Protein AF-A0A7W8HG95-F1 (afdb_monomer_lite)

pLDDT: mean 77.26, std 21.87, range [31.78, 98.12]

Structure (mmCIF, N/CA/C/O backbone):
data_AF-A0A7W8HG95-F1
#
_entry.id   AF-A0A7W8HG95-F1
#
loop_
_atom_site.group_PDB
_atom_site.id
_atom_site.type_symbol
_atom_site.label_atom_id
_atom_site.label_alt_id
_atom_site.label_comp_id
_atom_site.label_asym_id
_atom_site.label_entity_id
_atom_site.label_seq_id
_atom_site.pdbx_PDB_ins_code
_atom_site.Cartn_x
_atom_site.Cartn_y
_atom_site.Cartn_z
_atom_site.occupancy
_atom_site.B_iso_or_equiv
_atom_site.auth_seq_id
_atom_site.auth_comp_id
_atom_site.auth_asym_id
_atom_site.auth_atom_id
_atom_site.pdbx_PDB_model_num
ATOM 1 N N . MET A 1 1 ? 0.758 36.185 -44.669 1.00 45.34 1 MET A N 1
ATOM 2 C CA . MET A 1 1 ? 0.414 34.747 -44.670 1.00 45.34 1 MET A CA 1
ATOM 3 C C . MET A 1 1 ? 1.620 33.979 -44.153 1.00 45.34 1 MET A C 1
ATOM 5 O O . MET A 1 1 ? 2.600 33.860 -44.873 1.00 45.34 1 MET A O 1
ATOM 9 N N . GLY A 1 2 ? 1.608 33.575 -42.880 1.00 48.84 2 GLY A N 1
ATOM 10 C CA . GLY A 1 2 ? 2.662 32.729 -42.308 1.00 48.84 2 GLY A CA 1
ATOM 11 C C . GLY A 1 2 ? 2.358 31.249 -42.570 1.00 48.84 2 GLY A C 1
ATOM 12 O O . GLY A 1 2 ? 1.179 30.894 -42.637 1.00 48.84 2 GLY A O 1
ATOM 13 N N . PRO A 1 3 ? 3.369 30.382 -42.755 1.00 54.09 3 PRO A N 1
ATOM 14 C CA . PRO A 1 3 ? 3.135 28.976 -43.044 1.00 54.09 3 PRO A CA 1
ATOM 15 C C . PRO A 1 3 ? 2.497 28.281 -41.839 1.00 54.09 3 PRO A C 1
ATOM 17 O O . PRO A 1 3 ? 3.025 28.285 -40.727 1.00 54.09 3 PRO A O 1
ATOM 20 N N . ASN A 1 4 ? 1.346 27.676 -42.112 1.00 53.38 4 ASN A N 1
ATOM 21 C CA . ASN A 1 4 ? 0.523 26.888 -41.209 1.00 53.38 4 ASN A CA 1
ATOM 22 C C . ASN A 1 4 ? 1.298 25.617 -40.797 1.00 53.38 4 ASN A C 1
ATOM 24 O O . ASN A 1 4 ? 1.232 24.588 -41.471 1.00 53.38 4 ASN A O 1
ATOM 28 N N . ARG A 1 5 ? 2.112 25.691 -39.736 1.00 49.69 5 ARG A N 1
ATOM 29 C CA . ARG A 1 5 ? 2.802 24.513 -39.191 1.00 49.69 5 ARG A CA 1
ATOM 30 C C . ARG A 1 5 ? 1.792 23.695 -38.394 1.00 49.69 5 ARG A C 1
ATOM 32 O O . ARG A 1 5 ? 1.411 24.085 -37.294 1.00 49.69 5 ARG A O 1
ATOM 39 N N . LYS A 1 6 ? 1.362 22.560 -38.954 1.00 48.81 6 LYS A N 1
ATOM 40 C CA . LYS A 1 6 ? 0.646 21.532 -38.188 1.00 48.81 6 LYS A CA 1
ATOM 41 C C . LYS A 1 6 ? 1.491 21.166 -36.956 1.00 48.81 6 LYS A C 1
ATOM 43 O O . LYS A 1 6 ? 2.698 20.963 -37.121 1.00 48.81 6 LYS A O 1
ATOM 48 N N . PRO A 1 7 ? 0.901 21.090 -35.751 1.00 40.06 7 PRO A N 1
ATOM 49 C CA . PRO A 1 7 ? 1.628 20.619 -34.583 1.00 40.06 7 PRO A CA 1
ATOM 50 C C . PRO A 1 7 ? 2.115 19.184 -34.838 1.00 40.06 7 PRO A C 1
ATOM 52 O O . PRO A 1 7 ? 1.419 18.419 -35.516 1.00 40.06 7 PRO A O 1
ATOM 55 N N . PRO A 1 8 ? 3.307 18.810 -34.346 1.00 40.09 8 PRO A N 1
ATOM 56 C CA . PRO A 1 8 ? 3.787 17.447 -34.476 1.00 40.09 8 PRO A CA 1
ATOM 57 C C . PRO A 1 8 ? 2.816 16.514 -33.752 1.00 40.09 8 PRO A C 1
ATOM 59 O O . PRO A 1 8 ? 2.569 16.653 -32.555 1.00 40.09 8 PRO A O 1
ATOM 62 N N . VAL A 1 9 ? 2.249 15.563 -34.493 1.00 45.47 9 VAL A N 1
ATOM 63 C CA . VAL A 1 9 ? 1.566 14.420 -33.894 1.00 45.47 9 VAL A CA 1
ATOM 64 C C . VAL A 1 9 ? 2.666 13.586 -33.251 1.00 45.47 9 VAL A C 1
ATOM 66 O O . VAL A 1 9 ? 3.489 13.000 -33.953 1.00 45.47 9 VAL A O 1
ATOM 69 N N . LEU A 1 10 ? 2.725 13.585 -31.921 1.00 34.81 10 LEU A N 1
ATOM 70 C CA . LEU A 1 10 ? 3.599 12.694 -31.165 1.00 34.81 10 LEU A CA 1
ATOM 71 C C . LEU A 1 10 ? 3.102 11.259 -31.368 1.00 34.81 10 LEU A C 1
ATOM 73 O O . LEU A 1 10 ? 2.341 10.732 -30.563 1.00 34.81 10 LEU A O 1
ATOM 77 N N . SER A 1 11 ? 3.522 10.609 -32.453 1.00 45.44 11 SER A N 1
ATOM 78 C CA . SER A 1 11 ? 3.409 9.159 -32.586 1.00 45.44 11 SER A CA 1
ATOM 79 C C . SER A 1 11 ? 4.508 8.514 -31.742 1.00 45.44 11 SER A C 1
ATOM 81 O O . SER A 1 11 ? 5.471 7.949 -32.264 1.00 45.44 11 SER A O 1
ATOM 83 N N . HIS A 1 12 ? 4.392 8.622 -30.419 1.00 42.84 12 HIS A N 1
ATOM 84 C CA . HIS A 1 12 ? 5.164 7.793 -29.506 1.00 42.84 12 HIS A CA 1
ATOM 85 C C . HIS A 1 12 ? 4.570 6.386 -29.516 1.00 42.84 12 HIS A C 1
ATOM 87 O O . HIS A 1 12 ? 3.945 5.939 -28.560 1.00 42.84 12 HIS A O 1
ATOM 93 N N . HIS A 1 13 ? 4.829 5.644 -30.590 1.00 40.12 13 HIS A N 1
ATOM 94 C CA . HIS A 1 13 ? 5.064 4.223 -30.407 1.00 40.12 13 HIS A CA 1
ATOM 95 C C . HIS A 1 13 ? 6.406 4.109 -29.684 1.00 40.12 13 HIS A C 1
ATOM 97 O O . HIS A 1 13 ? 7.449 3.904 -30.301 1.00 40.12 13 HIS A O 1
ATOM 103 N N . LEU A 1 14 ? 6.376 4.283 -28.360 1.00 39.69 14 LEU A N 1
ATOM 104 C CA . LEU A 1 14 ? 7.316 3.604 -27.484 1.00 39.69 14 LEU A CA 1
ATOM 105 C C . LEU A 1 14 ? 7.103 2.118 -27.768 1.00 39.69 14 LEU A C 1
ATOM 107 O O . LEU A 1 14 ? 6.262 1.461 -27.159 1.00 39.69 14 LEU A O 1
ATOM 111 N N . LYS A 1 15 ? 7.821 1.602 -28.768 1.00 40.41 15 LYS A N 1
ATOM 112 C CA . LYS A 1 15 ? 8.131 0.185 -28.827 1.00 40.41 15 LYS A CA 1
ATOM 113 C C . LYS A 1 15 ? 9.008 -0.047 -27.608 1.00 40.41 15 LYS A C 1
ATOM 115 O O . LYS A 1 15 ? 10.223 0.088 -27.671 1.00 40.41 15 LYS A O 1
ATOM 120 N N . LEU A 1 16 ? 8.359 -0.306 -26.475 1.00 47.06 16 LEU A N 1
ATOM 121 C CA . LEU A 1 16 ? 8.928 -1.189 -25.479 1.00 47.06 16 LEU A CA 1
ATOM 122 C C . LEU A 1 16 ? 9.464 -2.366 -26.301 1.00 47.06 16 LEU A C 1
ATOM 124 O O . LEU A 1 16 ? 8.685 -3.014 -27.002 1.00 47.06 16 LEU A O 1
ATOM 128 N N . GLU A 1 17 ? 10.776 -2.579 -26.317 1.00 50.28 17 GLU A N 1
ATOM 129 C CA . GLU A 1 17 ? 11.320 -3.891 -26.658 1.00 50.28 17 GLU A CA 1
ATOM 130 C C . GLU A 1 17 ? 10.727 -4.822 -25.589 1.00 50.28 17 GLU A C 1
ATOM 132 O O . GLU A 1 17 ? 11.218 -4.921 -24.467 1.00 50.28 17 GLU A O 1
ATOM 137 N N . GLN A 1 18 ? 9.520 -5.317 -25.882 1.00 50.41 18 GLN A N 1
ATOM 138 C CA . GLN A 1 18 ? 8.601 -5.960 -24.956 1.00 50.41 18 GLN A CA 1
ATOM 139 C C . GLN A 1 18 ? 9.184 -7.317 -24.596 1.00 50.41 18 GLN A C 1
ATOM 141 O O . GLN A 1 18 ? 8.904 -8.322 -25.245 1.00 50.41 18 GLN A O 1
ATOM 146 N N . GLY A 1 19 ? 9.962 -7.364 -23.516 1.00 60.53 19 GLY A N 1
ATOM 147 C CA . GLY A 1 19 ? 9.961 -8.563 -22.696 1.00 60.53 19 GLY A CA 1
ATOM 148 C C . GLY A 1 19 ? 8.506 -8.846 -22.324 1.00 60.53 19 GLY A C 1
ATOM 149 O O . GLY A 1 19 ? 7.827 -7.968 -21.788 1.00 60.53 19 GLY A O 1
ATOM 150 N N . ALA A 1 20 ? 7.994 -10.023 -22.687 1.00 83.25 20 ALA A N 1
ATOM 151 C CA . ALA A 1 20 ? 6.640 -10.418 -22.322 1.00 83.25 20 ALA A CA 1
ATOM 152 C C . ALA A 1 20 ? 6.476 -10.290 -20.802 1.00 83.25 20 ALA A C 1
ATOM 154 O O . ALA A 1 20 ? 7.350 -10.724 -20.049 1.00 83.25 20 ALA A O 1
ATOM 155 N N . VAL A 1 21 ? 5.378 -9.676 -20.352 1.00 92.19 21 VAL A N 1
ATOM 156 C CA . VAL A 1 21 ? 5.049 -9.628 -18.924 1.00 92.19 21 VAL A CA 1
ATOM 157 C C . VAL A 1 21 ? 4.859 -11.070 -18.444 1.00 92.19 21 VAL A C 1
ATOM 159 O O . VAL A 1 21 ? 3.968 -11.740 -18.973 1.00 92.19 21 VAL A O 1
ATOM 162 N N . PRO A 1 22 ? 5.661 -11.563 -17.479 1.00 93.88 22 PRO A N 1
ATOM 163 C CA . PRO A 1 22 ? 5.488 -12.899 -16.924 1.00 93.88 22 PRO A CA 1
ATOM 164 C C . PRO A 1 22 ? 4.081 -13.103 -16.359 1.00 93.88 22 PRO A C 1
ATOM 166 O O . PRO A 1 22 ? 3.436 -12.163 -15.889 1.00 93.88 22 PRO A O 1
ATOM 169 N N . ASP A 1 23 ? 3.604 -14.347 -16.361 1.00 94.69 23 ASP A N 1
ATOM 170 C CA . ASP A 1 23 ? 2.318 -14.662 -15.736 1.00 94.69 23 ASP A CA 1
ATOM 171 C C . ASP A 1 23 ? 2.370 -14.610 -14.207 1.00 94.69 23 ASP A C 1
ATOM 173 O O . ASP A 1 23 ? 1.357 -14.307 -13.576 1.00 94.69 23 ASP A O 1
ATOM 177 N N . THR A 1 24 ? 3.545 -14.860 -13.621 1.00 96.69 24 THR A N 1
ATOM 178 C CA . THR A 1 24 ? 3.796 -14.782 -12.179 1.00 96.69 24 THR A CA 1
ATOM 179 C C . THR A 1 24 ? 5.287 -14.599 -11.880 1.00 96.69 24 THR A C 1
ATOM 181 O O . THR A 1 24 ? 6.135 -14.774 -12.758 1.00 96.69 24 THR A O 1
ATOM 184 N N . TRP A 1 25 ? 5.596 -14.317 -10.616 1.00 96.00 25 TRP A N 1
ATOM 185 C CA . TRP A 1 25 ? 6.941 -14.304 -10.041 1.00 96.00 25 TRP A CA 1
ATOM 186 C C . TRP A 1 25 ? 6.983 -15.230 -8.817 1.00 96.00 25 TRP A C 1
ATOM 188 O O . TRP A 1 25 ? 5.931 -15.510 -8.239 1.00 96.00 25 TRP A O 1
ATOM 198 N N . PRO A 1 26 ? 8.164 -15.743 -8.428 1.00 94.19 26 PRO A N 1
ATOM 199 C CA . PRO A 1 26 ? 8.287 -16.594 -7.245 1.00 94.19 26 PRO A CA 1
ATOM 200 C C . PRO A 1 26 ? 8.052 -15.834 -5.931 1.00 94.19 26 PRO A C 1
ATOM 202 O O . PRO A 1 26 ? 7.537 -16.417 -4.982 1.00 94.19 26 PRO A O 1
ATOM 205 N N . ASP A 1 27 ? 8.409 -14.547 -5.873 1.00 89.56 27 ASP A N 1
ATOM 206 C CA . ASP A 1 27 ? 8.233 -13.685 -4.703 1.00 89.56 27 ASP A CA 1
ATOM 207 C C . ASP A 1 27 ? 8.249 -12.189 -5.080 1.00 89.56 27 ASP A C 1
ATOM 209 O O . ASP A 1 27 ? 8.441 -11.811 -6.243 1.00 89.56 27 ASP A O 1
ATOM 213 N N . VAL A 1 28 ? 8.023 -11.320 -4.084 1.00 90.38 28 VAL A N 1
ATOM 214 C CA . VAL A 1 28 ? 7.991 -9.858 -4.263 1.00 90.38 28 VAL A CA 1
ATOM 215 C C . VAL A 1 28 ? 9.341 -9.268 -4.696 1.00 90.38 28 VAL A C 1
ATOM 217 O O . VAL A 1 28 ? 9.360 -8.235 -5.364 1.00 90.38 28 VAL A O 1
ATOM 220 N N . THR A 1 29 ? 10.463 -9.915 -4.364 1.00 85.56 29 THR A N 1
ATOM 221 C CA . THR A 1 29 ? 11.806 -9.456 -4.748 1.00 85.56 29 THR A CA 1
ATOM 222 C C . THR A 1 29 ? 12.022 -9.666 -6.240 1.00 85.56 29 THR A C 1
ATOM 224 O O . THR A 1 29 ? 12.328 -8.707 -6.946 1.00 85.56 29 THR A O 1
ATOM 227 N N . ALA A 1 30 ? 11.768 -10.879 -6.738 1.00 84.88 30 ALA A N 1
ATOM 228 C CA . ALA A 1 30 ? 11.860 -11.197 -8.161 1.00 84.88 30 ALA A CA 1
ATOM 229 C C . ALA A 1 30 ? 10.896 -10.339 -9.000 1.00 84.88 30 ALA A C 1
ATOM 231 O O . ALA A 1 30 ? 11.236 -9.907 -10.104 1.00 84.88 30 ALA A O 1
ATOM 232 N N . PHE A 1 31 ? 9.706 -10.046 -8.465 1.00 93.75 31 PHE A N 1
ATOM 233 C CA . PHE A 1 31 ? 8.770 -9.106 -9.079 1.00 93.75 31 PHE A CA 1
ATOM 234 C C . PHE A 1 31 ? 9.324 -7.674 -9.142 1.00 93.75 31 PHE A C 1
ATOM 236 O O . PHE A 1 31 ? 9.267 -7.048 -10.202 1.00 93.75 31 PHE A O 1
ATOM 243 N N . ALA A 1 32 ? 9.882 -7.153 -8.046 1.00 86.69 32 ALA A N 1
ATOM 244 C CA . ALA A 1 32 ? 10.455 -5.807 -8.007 1.00 86.69 32 ALA A CA 1
ATOM 245 C C . ALA A 1 32 ? 11.663 -5.664 -8.951 1.00 86.69 32 ALA A C 1
ATOM 247 O O . ALA A 1 32 ? 11.752 -4.686 -9.696 1.00 86.69 32 ALA A O 1
ATOM 248 N N . GLU A 1 33 ? 12.560 -6.654 -8.972 1.00 83.75 33 GLU A N 1
ATOM 249 C CA . GLU A 1 33 ? 13.709 -6.705 -9.885 1.00 83.75 33 GLU A CA 1
ATOM 250 C C . GLU A 1 33 ? 13.268 -6.725 -11.353 1.00 83.75 33 GLU A C 1
ATOM 252 O O . GLU A 1 33 ? 13.784 -5.959 -12.176 1.00 83.75 33 GLU A O 1
ATOM 257 N N . TRP A 1 34 ? 12.268 -7.548 -11.684 1.00 90.56 34 TRP A N 1
ATOM 258 C CA . TRP A 1 34 ? 11.673 -7.559 -13.016 1.00 90.56 34 TRP A CA 1
ATOM 259 C C . TRP A 1 34 ? 11.055 -6.201 -13.370 1.00 90.56 34 TRP A C 1
ATOM 261 O O . TRP A 1 34 ? 11.364 -5.656 -14.424 1.00 90.56 34 TRP A O 1
ATOM 271 N N . TYR A 1 35 ? 10.228 -5.617 -12.500 1.00 88.75 35 TYR A N 1
ATOM 272 C CA . TYR A 1 35 ? 9.538 -4.357 -12.793 1.00 88.75 35 TYR A CA 1
ATOM 273 C C . TYR A 1 35 ? 10.526 -3.216 -13.061 1.00 88.75 35 TYR A C 1
ATOM 275 O O . TYR A 1 35 ? 10.349 -2.445 -14.006 1.00 88.75 35 TYR A O 1
ATOM 283 N N . LEU A 1 36 ? 11.591 -3.124 -12.256 1.00 84.94 36 LEU A N 1
ATOM 284 C CA . LEU A 1 36 ? 12.645 -2.124 -12.426 1.00 84.94 36 LEU A CA 1
ATOM 285 C C . LEU A 1 36 ? 13.452 -2.362 -13.713 1.00 84.94 36 LEU A C 1
ATOM 287 O O . LEU A 1 36 ? 13.672 -1.419 -14.474 1.00 84.94 36 LEU A O 1
ATOM 291 N N . SER A 1 37 ? 13.859 -3.605 -13.992 1.00 81.75 37 SER A N 1
ATOM 292 C CA . SER A 1 37 ? 14.628 -3.941 -15.203 1.00 81.75 37 SER A CA 1
ATOM 293 C C . SER A 1 37 ? 13.816 -3.825 -16.498 1.00 81.75 37 SER A C 1
ATOM 295 O O . SER A 1 37 ? 14.373 -3.472 -17.535 1.00 81.75 37 SER A O 1
ATOM 297 N N . ALA A 1 38 ? 12.499 -4.032 -16.433 1.00 85.50 38 ALA A N 1
ATOM 298 C CA . ALA A 1 38 ? 11.563 -3.850 -17.541 1.00 85.50 38 ALA A CA 1
ATOM 299 C C . ALA A 1 38 ? 11.226 -2.372 -17.827 1.00 85.50 38 ALA A C 1
ATOM 301 O O . ALA A 1 38 ? 10.371 -2.087 -18.666 1.00 85.50 38 ALA A O 1
ATOM 302 N N . GLY A 1 39 ? 11.868 -1.422 -17.137 1.00 84.88 39 GLY A N 1
ATOM 303 C CA . GLY A 1 39 ? 11.647 0.009 -17.345 1.00 84.88 39 GLY A CA 1
ATOM 304 C C . GLY A 1 39 ? 10.365 0.540 -16.699 1.00 84.88 39 GLY A C 1
ATOM 305 O O . GLY A 1 39 ? 9.806 1.517 -17.189 1.00 84.88 39 GLY A O 1
ATOM 306 N N . MET A 1 40 ? 9.910 -0.085 -15.606 1.00 90.69 40 MET A N 1
ATOM 307 C CA . MET A 1 40 ? 8.765 0.346 -14.793 1.00 90.69 40 MET A CA 1
ATOM 308 C C . MET A 1 40 ? 7.464 0.508 -15.603 1.00 90.69 40 MET A C 1
ATOM 310 O O . MET A 1 40 ? 6.896 1.604 -15.652 1.00 90.69 40 MET A O 1
ATOM 314 N N . PRO A 1 41 ? 6.981 -0.561 -16.264 1.00 92.25 41 PRO A N 1
ATOM 315 C CA . PRO A 1 41 ? 5.808 -0.479 -17.126 1.00 92.25 41 PRO A CA 1
ATOM 316 C C . PRO A 1 41 ? 4.562 -0.037 -16.348 1.00 92.25 41 PRO A C 1
ATOM 318 O O . PRO A 1 41 ? 4.214 -0.614 -15.321 1.00 92.25 41 PRO A O 1
ATOM 321 N N . MET A 1 42 ? 3.833 0.945 -16.879 1.00 94.12 42 MET A N 1
ATOM 322 C CA . MET A 1 42 ? 2.540 1.363 -16.334 1.00 94.12 42 MET A CA 1
ATOM 323 C C . MET A 1 42 ? 1.418 0.563 -17.002 1.00 94.12 42 MET A C 1
ATOM 325 O O . MET A 1 42 ? 1.053 0.823 -18.147 1.00 94.12 42 MET A O 1
ATOM 329 N N . MET A 1 43 ? 0.869 -0.410 -16.277 1.00 93.75 43 MET A N 1
ATOM 330 C CA . MET A 1 43 ? -0.310 -1.189 -16.671 1.00 93.75 43 MET A CA 1
ATOM 331 C C . MET A 1 43 ? -1.403 -0.986 -15.625 1.00 93.75 43 MET A C 1
ATOM 333 O O . MET A 1 43 ? -1.707 -1.875 -14.824 1.00 93.75 43 MET A O 1
ATOM 337 N N . ILE A 1 44 ? -1.941 0.232 -15.600 1.00 94.62 44 ILE A N 1
ATOM 338 C CA . ILE A 1 44 ? -2.964 0.643 -14.641 1.00 94.62 44 ILE A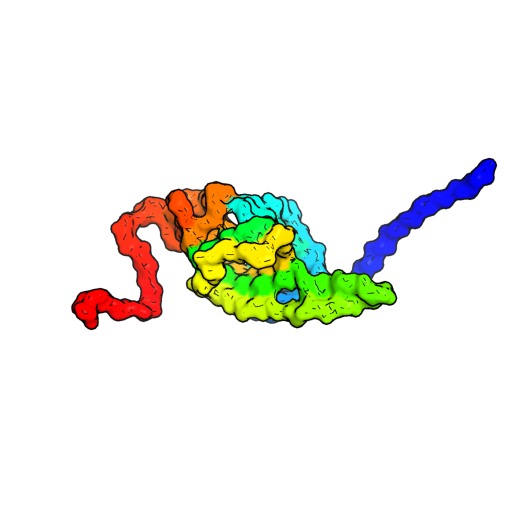 CA 1
ATOM 339 C C . ILE A 1 44 ? -4.217 -0.215 -14.882 1.00 94.62 44 ILE A C 1
ATOM 341 O O . ILE A 1 44 ? -4.701 -0.269 -16.017 1.00 94.62 44 ILE A O 1
ATOM 345 N N . PRO A 1 45 ? -4.741 -0.909 -13.856 1.00 93.81 45 PRO A N 1
ATOM 346 C CA . PRO A 1 45 ? -5.919 -1.746 -14.020 1.00 93.81 45 PRO A CA 1
ATOM 347 C C . PRO A 1 45 ? -7.148 -0.883 -14.329 1.00 93.81 45 PRO A C 1
ATOM 349 O O . PRO A 1 45 ? -7.240 0.263 -13.902 1.00 93.81 45 PRO A O 1
ATOM 352 N N . SER A 1 46 ? -8.126 -1.428 -15.051 1.00 94.00 46 SER A N 1
ATOM 353 C CA . SER A 1 46 ? -9.344 -0.684 -15.406 1.00 94.00 46 SER A CA 1
ATOM 354 C C . SER A 1 46 ? -10.224 -0.336 -14.200 1.00 94.00 46 SER A C 1
ATOM 356 O O . SER A 1 46 ? -11.037 0.576 -14.292 1.00 94.00 46 SER A O 1
ATOM 358 N N . ASP A 1 47 ? -10.069 -1.054 -13.084 1.00 93.31 47 ASP A N 1
ATOM 359 C CA . ASP A 1 47 ? -10.729 -0.784 -11.801 1.00 93.31 47 ASP A CA 1
ATOM 360 C C . ASP A 1 47 ? -9.887 0.124 -10.887 1.00 93.31 47 ASP A C 1
ATOM 362 O O . ASP A 1 47 ? -9.928 -0.007 -9.664 1.00 93.31 47 ASP A O 1
ATOM 366 N N . TYR A 1 48 ? -9.085 1.019 -11.477 1.00 91.44 48 TYR A N 1
ATOM 367 C CA . TYR A 1 48 ? -8.235 1.924 -10.714 1.00 91.44 48 TYR A CA 1
ATOM 368 C C . TYR A 1 48 ? -9.054 2.860 -9.824 1.00 91.44 48 TYR A C 1
ATOM 370 O O . TYR A 1 48 ? -10.105 3.381 -10.196 1.00 91.44 48 TYR A O 1
ATOM 378 N N . GLU A 1 49 ? -8.502 3.124 -8.649 1.00 95.44 49 GLU A N 1
ATOM 379 C CA . GLU A 1 49 ? -8.990 4.115 -7.707 1.00 95.44 49 GLU A CA 1
ATOM 380 C C . GLU A 1 49 ? -7.776 4.852 -7.132 1.00 95.44 49 GLU A C 1
ATOM 382 O O . GLU A 1 49 ? -6.693 4.273 -7.000 1.00 95.44 49 GLU A O 1
ATOM 387 N N . ILE A 1 50 ? -7.953 6.134 -6.813 1.00 97.56 50 ILE A N 1
ATOM 388 C CA . ILE A 1 50 ? -6.992 6.889 -6.011 1.00 97.56 50 ILE A CA 1
ATOM 389 C C . ILE A 1 50 ? -7.468 6.820 -4.565 1.00 97.56 50 ILE A C 1
ATOM 391 O O . ILE A 1 50 ? -8.529 7.343 -4.224 1.00 97.56 50 ILE A O 1
ATOM 395 N N . PHE A 1 51 ? -6.674 6.183 -3.718 1.00 97.50 51 PHE A N 1
ATOM 396 C CA . PHE A 1 51 ? -6.940 6.061 -2.296 1.00 97.50 51 PHE A CA 1
ATOM 397 C C . PHE A 1 51 ? -6.406 7.274 -1.548 1.00 97.50 51 PHE A C 1
ATOM 399 O O . PHE A 1 51 ? -5.359 7.827 -1.889 1.00 97.50 51 PHE A O 1
ATOM 406 N N . LEU A 1 52 ? -7.129 7.671 -0.506 1.00 96.44 52 LEU A N 1
ATOM 407 C CA . LEU A 1 52 ? -6.789 8.802 0.342 1.00 96.44 52 LEU A CA 1
ATOM 408 C C . LEU A 1 52 ? -6.728 8.341 1.800 1.00 96.44 52 LEU A C 1
ATOM 410 O O . LEU A 1 52 ? -7.736 7.890 2.343 1.00 96.44 52 LEU A O 1
ATOM 414 N N . SER A 1 53 ? -5.564 8.486 2.427 1.00 95.50 53 SER A N 1
ATOM 415 C CA . SER A 1 53 ? -5.383 8.417 3.878 1.00 95.50 53 SER A CA 1
ATOM 416 C C . SER A 1 53 ? -5.100 9.816 4.432 1.00 95.50 53 SER A C 1
ATOM 418 O O . SER A 1 53 ? -5.111 10.821 3.715 1.00 95.50 53 SER A O 1
ATOM 420 N N . ASP A 1 54 ? -4.899 9.904 5.741 1.00 95.12 54 ASP A N 1
ATOM 421 C CA . ASP A 1 54 ? -4.570 11.161 6.412 1.00 95.12 54 ASP A CA 1
ATOM 422 C C . ASP A 1 54 ? -3.152 11.651 6.080 1.00 95.12 54 ASP A C 1
ATOM 424 O O . ASP A 1 54 ? -2.894 12.852 6.125 1.00 95.12 54 ASP A O 1
ATOM 428 N N . ASP A 1 55 ? -2.255 10.741 5.696 1.00 92.50 55 ASP A N 1
ATOM 429 C CA . ASP A 1 55 ? -0.834 11.000 5.465 1.00 92.50 55 ASP A CA 1
ATOM 430 C C . ASP A 1 55 ? -0.373 10.772 4.017 1.00 92.50 55 ASP A C 1
ATOM 432 O O . ASP A 1 55 ? 0.776 11.082 3.700 1.00 92.50 55 ASP A O 1
ATOM 436 N N . ALA A 1 56 ? -1.223 10.238 3.134 1.00 94.75 56 ALA A N 1
ATOM 437 C CA . ALA A 1 56 ? -0.854 9.958 1.754 1.00 94.75 56 ALA A CA 1
ATOM 438 C C . ALA A 1 56 ? -2.051 9.864 0.797 1.00 94.75 56 ALA A C 1
ATOM 440 O O . ALA A 1 56 ? -3.195 9.593 1.170 1.00 94.75 56 ALA A O 1
ATOM 441 N N . SER A 1 57 ? -1.748 10.005 -0.491 1.00 96.88 57 SER A N 1
ATOM 442 C CA . SER A 1 57 ? -2.574 9.463 -1.572 1.00 96.88 57 SER A CA 1
ATOM 443 C C . SER A 1 57 ? -1.874 8.278 -2.222 1.00 96.88 57 SER A C 1
ATOM 445 O O . SER A 1 57 ? -0.652 8.296 -2.354 1.00 96.88 57 SER A O 1
ATOM 447 N N . ALA A 1 58 ? -2.629 7.274 -2.662 1.00 97.31 58 ALA A N 1
ATOM 448 C CA . ALA A 1 58 ? -2.067 6.087 -3.294 1.00 97.31 58 ALA A CA 1
ATOM 449 C C . ALA A 1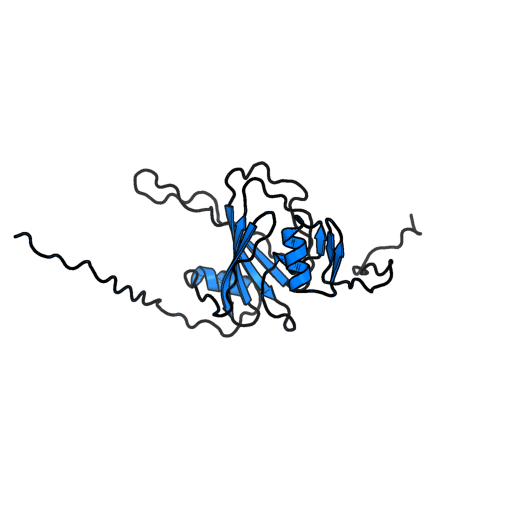 58 ? -2.847 5.660 -4.541 1.00 97.31 58 ALA A C 1
ATOM 451 O O . ALA A 1 58 ? -4.062 5.829 -4.601 1.00 97.31 58 ALA A O 1
ATOM 452 N N . MET A 1 59 ? -2.162 5.108 -5.544 1.00 97.50 59 MET A N 1
ATOM 453 C CA . MET A 1 59 ? -2.812 4.517 -6.719 1.00 97.50 59 MET A CA 1
ATOM 454 C C . MET A 1 59 ? -2.007 3.351 -7.296 1.00 97.50 59 MET A C 1
ATOM 456 O O . MET A 1 59 ? -0.776 3.349 -7.272 1.00 97.50 59 MET A O 1
ATOM 460 N N . CYS A 1 60 ? -2.698 2.371 -7.875 1.00 98.00 60 CYS A N 1
ATOM 461 C CA . CYS A 1 60 ? -2.059 1.248 -8.557 1.00 98.00 60 CYS A CA 1
ATOM 462 C C . CYS A 1 60 ? -1.459 1.687 -9.906 1.00 98.00 60 CYS A C 1
ATOM 464 O O . CYS A 1 60 ? -2.165 2.233 -10.752 1.00 98.00 60 CYS A O 1
ATOM 466 N N . LEU A 1 61 ? -0.177 1.390 -10.136 1.00 97.50 61 LEU A N 1
ATOM 467 C CA . LEU A 1 61 ? 0.506 1.609 -11.419 1.00 97.50 61 LEU A CA 1
ATOM 468 C C . LEU A 1 61 ? 0.543 0.359 -12.296 1.00 97.50 61 LEU A C 1
ATOM 470 O O . LEU A 1 61 ? 0.552 0.456 -13.522 1.00 97.50 61 LEU A O 1
ATOM 474 N N . PHE A 1 62 ? 0.595 -0.809 -11.662 1.00 97.56 62 PHE A N 1
ATOM 475 C CA . PHE A 1 62 ? 0.734 -2.097 -12.324 1.00 97.56 62 PHE A CA 1
ATOM 476 C C . PHE A 1 62 ? 0.117 -3.182 -11.453 1.00 97.56 62 PHE A C 1
ATOM 478 O O . PHE A 1 62 ? 0.409 -3.240 -10.258 1.00 97.56 62 PHE A O 1
ATOM 485 N N . ARG A 1 63 ? -0.684 -4.069 -12.049 1.00 97.50 63 ARG A N 1
ATOM 486 C CA . ARG A 1 63 ? -1.208 -5.263 -11.375 1.00 97.50 63 ARG A CA 1
ATOM 487 C C . ARG A 1 63 ? -1.213 -6.460 -12.321 1.00 97.50 63 ARG A C 1
ATOM 489 O O . ARG A 1 63 ? -1.708 -6.361 -13.442 1.00 97.50 63 ARG A O 1
ATOM 496 N N . LYS A 1 64 ? -0.712 -7.603 -11.849 1.00 96.56 64 LYS A N 1
ATOM 497 C CA . LYS A 1 64 ? -0.796 -8.903 -12.535 1.00 96.56 64 LYS A CA 1
ATOM 498 C C . LYS A 1 64 ? -0.922 -10.006 -11.482 1.00 96.56 64 LYS A C 1
ATOM 500 O O . LYS A 1 64 ? -0.002 -10.229 -10.700 1.00 96.56 64 LYS A O 1
ATOM 505 N N . GLY A 1 65 ? -2.074 -10.680 -11.454 1.00 95.88 65 GLY A N 1
ATOM 506 C CA . GLY A 1 65 ? -2.384 -11.664 -10.414 1.00 95.88 65 GLY A CA 1
ATOM 507 C C . GLY A 1 65 ? -2.278 -11.044 -9.017 1.00 95.88 65 GLY A C 1
ATOM 508 O O . GLY A 1 65 ? -2.852 -9.985 -8.772 1.00 95.88 65 GLY A O 1
ATOM 509 N N . GLN A 1 66 ? -1.491 -11.677 -8.147 1.00 97.81 66 GLN A N 1
ATOM 510 C CA . GLN A 1 66 ? -1.251 -11.246 -6.766 1.00 97.81 66 GLN A CA 1
ATOM 511 C C . GLN A 1 66 ? -0.134 -10.208 -6.600 1.00 97.81 66 GLN A C 1
ATOM 513 O O . GLN A 1 66 ? 0.179 -9.814 -5.476 1.00 97.81 66 GLN A O 1
ATOM 518 N N . PHE A 1 67 ? 0.468 -9.758 -7.700 1.00 98.00 67 PHE A N 1
ATOM 519 C CA . PHE A 1 67 ? 1.555 -8.789 -7.684 1.00 98.00 67 PHE A CA 1
ATOM 520 C C . PHE A 1 67 ? 1.060 -7.409 -8.096 1.00 98.00 67 PHE A C 1
ATOM 522 O O . PHE A 1 67 ? 0.341 -7.258 -9.092 1.00 98.00 67 PHE A O 1
ATOM 529 N N . GLN A 1 68 ? 1.452 -6.394 -7.328 1.00 97.88 68 GLN A N 1
ATOM 530 C CA . GLN A 1 68 ? 1.039 -5.012 -7.550 1.00 97.88 68 GLN A CA 1
ATOM 531 C C . GLN A 1 68 ? 2.179 -4.027 -7.276 1.00 97.88 68 GLN A C 1
ATOM 533 O O . GLN A 1 68 ? 2.918 -4.179 -6.305 1.00 97.88 68 GLN A O 1
ATOM 538 N N . VAL A 1 69 ? 2.273 -2.980 -8.099 1.00 97.50 69 VAL A N 1
ATOM 539 C CA . VAL A 1 69 ? 3.007 -1.752 -7.767 1.00 97.50 69 VAL A CA 1
ATOM 540 C C . VAL A 1 69 ? 2.006 -0.653 -7.452 1.00 97.50 69 VAL A C 1
ATOM 542 O O . VAL A 1 69 ? 1.193 -0.280 -8.300 1.00 97.50 69 VAL A O 1
ATOM 545 N N . GLU A 1 70 ? 2.086 -0.115 -6.243 1.00 97.44 70 GLU A N 1
ATOM 546 C CA . GLU A 1 70 ? 1.309 1.043 -5.809 1.00 97.44 70 GLU A CA 1
ATOM 547 C C . GLU A 1 70 ? 2.233 2.253 -5.650 1.00 97.44 70 GLU A C 1
ATOM 549 O O . GLU A 1 70 ? 3.278 2.170 -5.003 1.00 97.44 70 GLU A O 1
ATOM 554 N N . LEU A 1 71 ? 1.860 3.377 -6.257 1.00 95.81 71 LEU A N 1
ATOM 555 C CA . LEU A 1 71 ? 2.507 4.662 -6.036 1.00 95.81 71 LEU A CA 1
ATOM 556 C C . LEU A 1 71 ? 1.858 5.334 -4.839 1.00 95.81 71 LEU A C 1
ATOM 558 O O . LEU A 1 71 ? 0.665 5.620 -4.878 1.00 95.81 71 LEU A O 1
ATOM 562 N N . TYR A 1 72 ? 2.661 5.645 -3.835 1.00 94.75 72 TYR A N 1
ATOM 563 C CA . TYR A 1 72 ? 2.290 6.499 -2.719 1.00 94.75 72 TYR A CA 1
ATOM 564 C C . TYR A 1 72 ? 2.863 7.895 -2.933 1.00 94.75 72 TYR A C 1
ATOM 566 O O . TYR A 1 72 ? 4.044 8.045 -3.235 1.00 94.75 72 TYR A O 1
ATOM 574 N N . MET A 1 73 ? 2.031 8.907 -2.725 1.00 94.12 73 MET A N 1
ATOM 575 C CA . MET A 1 73 ? 2.400 10.311 -2.589 1.00 94.12 73 MET A CA 1
ATOM 576 C C . MET A 1 73 ? 2.161 10.691 -1.133 1.00 94.12 73 MET A C 1
ATOM 578 O O . MET A 1 73 ? 1.036 10.998 -0.735 1.00 94.12 73 MET A O 1
ATOM 582 N N . VAL A 1 74 ? 3.218 10.590 -0.335 1.00 91.06 74 VAL A N 1
ATOM 583 C CA . VAL A 1 74 ? 3.196 10.831 1.105 1.00 91.06 74 VAL A CA 1
ATOM 584 C C . VAL A 1 74 ? 3.257 12.333 1.360 1.00 91.06 74 VAL A C 1
ATOM 586 O O . VAL A 1 74 ? 4.102 13.039 0.803 1.00 91.06 74 VAL A O 1
ATOM 589 N N . TYR A 1 75 ? 2.349 12.825 2.194 1.00 91.62 75 TYR A N 1
ATOM 590 C CA . TYR A 1 75 ? 2.209 14.237 2.525 1.00 91.62 75 TYR A CA 1
ATOM 591 C C . TYR A 1 75 ? 3.347 14.733 3.429 1.00 91.62 75 TYR A C 1
ATOM 593 O O . TYR A 1 75 ? 4.006 13.934 4.097 1.00 91.62 75 TYR A O 1
ATOM 601 N N . PRO A 1 76 ? 3.600 16.054 3.467 1.00 88.56 76 PRO A N 1
ATOM 602 C CA . PRO A 1 76 ? 4.564 16.660 4.379 1.00 88.56 76 PRO A CA 1
ATOM 603 C C . PRO A 1 76 ? 4.396 16.256 5.847 1.00 88.56 76 PRO A C 1
ATOM 605 O O . PRO A 1 76 ? 3.291 16.281 6.385 1.00 88.56 76 PRO A O 1
ATOM 608 N N . GLY A 1 77 ? 5.517 15.962 6.512 1.00 81.06 77 GLY A N 1
ATOM 609 C CA . GLY A 1 77 ? 5.559 15.614 7.934 1.00 81.06 77 GLY A CA 1
ATOM 610 C C . GLY A 1 77 ? 4.706 14.394 8.300 1.00 81.06 77 GLY A C 1
ATOM 611 O O . GLY A 1 77 ? 3.936 14.486 9.262 1.00 81.06 77 GLY A O 1
ATOM 612 N N . PRO A 1 78 ? 4.822 13.265 7.573 1.00 79.94 78 PRO A N 1
ATOM 613 C CA . PRO A 1 78 ? 3.926 12.138 7.765 1.00 79.94 78 PRO A CA 1
ATOM 614 C C . PRO A 1 78 ? 4.133 11.504 9.141 1.00 79.94 78 PRO A C 1
ATOM 616 O O . PRO A 1 78 ? 5.263 11.357 9.630 1.00 79.94 78 PRO A O 1
ATOM 619 N N . LEU A 1 79 ? 3.026 11.101 9.760 1.00 77.31 79 LEU A N 1
ATOM 620 C CA . LEU A 1 79 ? 3.038 10.232 10.926 1.00 77.31 79 LEU A CA 1
ATOM 621 C C . LEU A 1 79 ? 2.945 8.791 10.437 1.00 77.31 79 LEU A C 1
ATOM 623 O O . LEU A 1 79 ? 1.888 8.363 9.996 1.00 77.31 79 LEU A O 1
ATOM 627 N N . VAL A 1 80 ? 4.039 8.039 10.558 1.00 78.62 80 VAL A N 1
ATOM 628 C CA . VAL A 1 80 ? 4.042 6.606 10.241 1.00 78.62 80 VAL A CA 1
ATOM 629 C C . VAL A 1 80 ? 4.111 5.824 11.553 1.00 78.62 80 VAL A C 1
ATOM 631 O O . VAL A 1 80 ? 5.217 5.568 12.057 1.00 78.62 80 VAL A O 1
ATOM 634 N N . PRO A 1 81 ? 2.959 5.479 12.155 1.00 85.00 81 PRO A N 1
ATOM 635 C CA . PRO A 1 81 ? 2.935 4.686 13.372 1.00 85.00 81 PRO A CA 1
ATOM 636 C C . PRO A 1 81 ? 3.505 3.287 13.119 1.00 85.00 81 PRO A C 1
ATOM 638 O O . PRO A 1 81 ? 3.627 2.846 11.977 1.00 85.00 81 PRO A O 1
ATOM 641 N N . ILE A 1 82 ? 3.852 2.578 14.193 1.00 87.06 82 ILE A N 1
ATOM 642 C CA . ILE A 1 82 ? 4.224 1.164 14.095 1.00 87.06 82 ILE A CA 1
ATOM 643 C C . ILE A 1 82 ? 2.965 0.352 13.764 1.00 87.06 82 ILE A C 1
ATOM 645 O O . ILE A 1 82 ? 1.959 0.454 14.474 1.00 87.06 82 ILE A O 1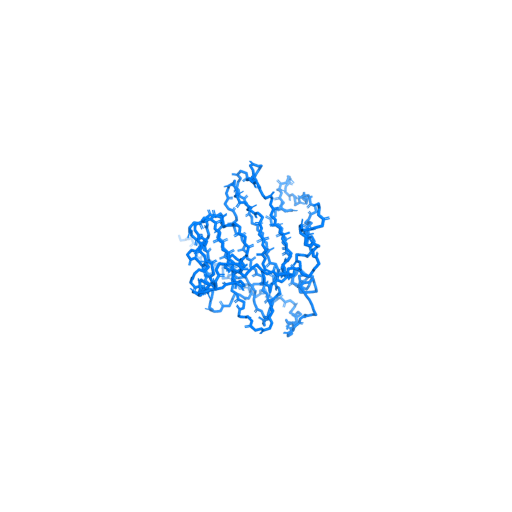
ATOM 649 N N . HIS A 1 83 ? 3.035 -0.431 12.692 1.00 92.50 83 HIS A N 1
ATOM 650 C CA . HIS A 1 83 ? 1.945 -1.243 12.161 1.00 92.50 83 HIS A CA 1
ATOM 651 C C . HIS A 1 83 ? 2.471 -2.436 11.354 1.00 92.50 83 HIS A C 1
ATOM 653 O O . HIS A 1 83 ? 3.638 -2.495 10.986 1.00 92.50 83 HIS A O 1
ATOM 659 N N . GLU A 1 84 ? 1.587 -3.371 11.041 1.00 93.44 84 GLU A N 1
ATOM 660 C CA . GLU A 1 84 ? 1.813 -4.529 10.182 1.00 93.44 84 GLU A CA 1
ATOM 661 C C . GLU A 1 84 ? 0.925 -4.431 8.929 1.00 93.44 84 GLU A C 1
ATOM 663 O O . GLU A 1 84 ? -0.143 -3.808 8.952 1.00 93.44 84 GLU A O 1
ATOM 668 N N . HIS A 1 85 ? 1.326 -5.134 7.866 1.00 94.00 85 HIS A N 1
ATOM 669 C CA . HIS A 1 85 ? 0.460 -5.472 6.732 1.00 94.00 85 HIS A CA 1
ATOM 670 C C . HIS A 1 85 ? 0.208 -6.987 6.718 1.00 94.00 85 HIS A C 1
ATOM 672 O O . HIS A 1 85 ? 1.012 -7.752 6.173 1.00 94.00 85 HIS A O 1
ATOM 678 N N . PRO A 1 86 ? -0.875 -7.466 7.356 1.00 93.50 86 PRO A N 1
ATOM 679 C CA . PRO A 1 86 ? -1.201 -8.886 7.359 1.00 93.50 86 PRO A CA 1
ATOM 680 C C . PRO A 1 86 ? -1.449 -9.400 5.941 1.00 93.50 86 PRO A C 1
ATOM 682 O O . PRO A 1 86 ? -2.167 -8.775 5.166 1.00 93.50 86 PRO A O 1
ATOM 685 N N . ASP A 1 87 ? -0.890 -10.566 5.623 1.00 94.12 87 ASP A N 1
ATOM 686 C CA . ASP A 1 87 ? -1.097 -11.279 4.351 1.00 94.12 87 ASP A CA 1
ATOM 687 C C . ASP A 1 87 ? -0.566 -10.577 3.088 1.00 94.12 87 ASP A C 1
ATOM 689 O O . ASP A 1 87 ? -0.914 -10.973 1.975 1.00 94.12 87 ASP A O 1
ATOM 693 N N . VAL A 1 88 ? 0.310 -9.579 3.244 1.00 94.44 88 VAL A N 1
ATOM 694 C CA . VAL A 1 88 ? 0.968 -8.887 2.127 1.00 94.44 88 VAL A CA 1
ATOM 695 C C . VAL A 1 88 ? 2.459 -8.737 2.422 1.00 94.44 88 VAL A C 1
ATOM 697 O O . VAL A 1 88 ? 2.837 -8.217 3.469 1.00 94.44 88 VAL A O 1
ATOM 700 N N . GLU A 1 89 ? 3.314 -9.182 1.503 1.00 92.00 89 GLU A N 1
ATOM 701 C CA . GLU A 1 89 ? 4.739 -8.829 1.517 1.00 92.00 89 GLU A CA 1
ATOM 702 C C . GLU A 1 89 ? 4.938 -7.505 0.776 1.00 92.00 89 GLU A C 1
ATOM 704 O O . GLU A 1 89 ? 4.360 -7.310 -0.297 1.00 92.00 89 GLU A O 1
ATOM 709 N N . VAL A 1 90 ? 5.759 -6.602 1.325 1.00 88.94 90 VAL A N 1
ATOM 710 C CA . VAL A 1 90 ? 5.946 -5.256 0.761 1.00 88.94 90 VAL A CA 1
ATOM 711 C C . VAL A 1 90 ? 7.423 -4.873 0.687 1.00 88.94 90 VAL A C 1
ATOM 713 O O . VAL A 1 90 ? 8.138 -4.913 1.687 1.00 88.94 90 VAL A O 1
ATOM 716 N N . ILE A 1 91 ? 7.875 -4.405 -0.477 1.00 84.88 91 ILE A N 1
ATOM 717 C CA . ILE A 1 91 ? 9.145 -3.677 -0.624 1.00 84.88 91 ILE A CA 1
ATOM 718 C C . ILE A 1 91 ? 8.826 -2.204 -0.851 1.00 84.88 91 ILE A C 1
ATOM 720 O O . ILE A 1 91 ? 8.098 -1.850 -1.778 1.00 84.88 91 ILE A O 1
ATOM 724 N N . LYS A 1 92 ? 9.399 -1.336 -0.014 1.00 85.31 92 LYS A N 1
ATOM 725 C CA . LYS A 1 92 ? 9.282 0.121 -0.150 1.00 85.31 92 LYS A CA 1
ATOM 726 C C . LYS A 1 92 ? 10.494 0.672 -0.888 1.00 85.31 92 LYS A C 1
ATOM 728 O O . LYS A 1 92 ? 11.629 0.480 -0.445 1.00 85.31 92 LYS A O 1
ATOM 733 N N . TYR A 1 93 ? 10.238 1.402 -1.964 1.00 80.25 93 TYR A N 1
ATOM 734 C CA . TYR A 1 93 ? 11.256 2.023 -2.799 1.00 80.25 93 TYR A CA 1
ATOM 735 C C . TYR A 1 93 ? 10.953 3.511 -2.976 1.00 80.25 93 TYR A C 1
ATOM 737 O O . TYR A 1 93 ? 9.975 3.887 -3.612 1.00 80.25 93 TYR A O 1
ATOM 745 N N . TYR A 1 94 ? 11.779 4.377 -2.399 1.00 77.75 94 TYR A N 1
ATOM 746 C CA . TYR A 1 94 ? 11.543 5.821 -2.391 1.00 77.75 94 TYR A CA 1
ATOM 747 C C . TYR A 1 94 ? 11.888 6.438 -3.751 1.00 77.75 94 TYR A C 1
ATOM 749 O O . TYR A 1 94 ? 13.026 6.332 -4.217 1.00 77.75 94 TYR A O 1
ATOM 757 N N . SER A 1 95 ? 10.926 7.125 -4.374 1.00 66.12 95 SER A N 1
ATOM 758 C CA . SER A 1 95 ? 11.171 7.910 -5.582 1.00 66.12 95 SER A CA 1
ATOM 759 C C . SER A 1 95 ? 11.719 9.277 -5.170 1.00 66.12 95 SER A C 1
ATOM 761 O O . SER A 1 95 ? 10.981 10.203 -4.844 1.00 66.12 95 SER A O 1
ATOM 763 N N . GLY A 1 96 ? 13.040 9.371 -5.105 1.00 54.78 96 GLY A N 1
ATOM 764 C CA . GLY A 1 96 ? 13.740 10.591 -4.688 1.00 54.78 96 GLY A CA 1
ATOM 765 C C . GLY A 1 96 ? 15.260 10.453 -4.687 1.00 54.78 96 GLY A C 1
ATOM 766 O O . GLY A 1 96 ? 15.956 11.238 -4.058 1.00 54.78 96 GLY A O 1
ATOM 767 N N . THR A 1 97 ? 15.778 9.428 -5.364 1.00 51.81 97 THR A N 1
ATOM 768 C CA . THR A 1 97 ? 17.210 9.102 -5.461 1.00 51.81 97 THR A CA 1
ATOM 769 C C . THR A 1 97 ? 17.827 9.493 -6.817 1.00 51.81 97 THR A C 1
ATOM 771 O O . THR A 1 97 ? 18.927 9.068 -7.156 1.00 51.81 97 THR A O 1
ATOM 774 N N . PHE A 1 98 ? 17.120 10.343 -7.576 1.00 42.66 98 PHE A N 1
ATOM 775 C CA . PHE A 1 98 ? 17.467 10.919 -8.886 1.00 42.66 98 PHE A CA 1
ATOM 776 C C . PHE A 1 98 ? 16.609 12.189 -9.081 1.00 42.66 98 PHE A C 1
ATOM 778 O O . PHE A 1 98 ? 15.442 12.151 -8.701 1.00 42.66 98 PHE A O 1
ATOM 785 N N . ASP A 1 99 ? 17.005 13.341 -9.625 1.00 48.28 99 ASP A N 1
ATOM 786 C CA . ASP A 1 99 ? 18.264 13.946 -10.073 1.00 48.28 99 ASP A CA 1
ATOM 787 C C . ASP A 1 99 ? 18.061 15.467 -9.897 1.00 48.28 99 ASP A C 1
ATOM 789 O O . ASP A 1 99 ? 16.982 15.978 -10.206 1.00 48.28 9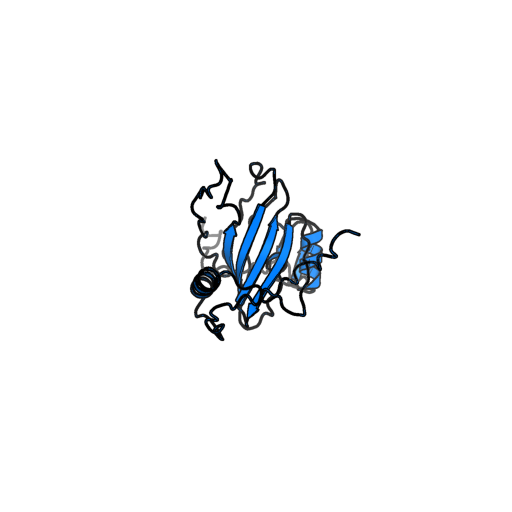9 ASP A O 1
ATOM 793 N N . HIS A 1 100 ? 19.065 16.221 -9.449 1.00 43.53 100 HIS A N 1
ATOM 794 C CA . HIS A 1 100 ? 19.098 17.650 -9.774 1.00 43.53 100 HIS A CA 1
ATOM 795 C C . HIS A 1 100 ? 19.900 17.818 -11.068 1.00 43.53 100 HIS A C 1
ATOM 797 O O . HIS A 1 100 ? 20.870 17.096 -11.309 1.00 43.53 100 HIS A O 1
ATOM 803 N N . ILE A 1 101 ? 19.481 18.753 -11.923 1.00 43.00 101 ILE A N 1
ATOM 804 C CA . ILE A 1 101 ? 20.262 19.139 -13.098 1.00 43.00 101 ILE A CA 1
ATOM 805 C C . ILE A 1 101 ? 21.338 20.112 -12.616 1.00 43.00 101 ILE A C 1
ATOM 807 O O . ILE A 1 101 ? 21.056 21.291 -12.407 1.00 43.00 101 ILE A O 1
ATOM 811 N N . GLU A 1 102 ? 22.571 19.637 -12.462 1.00 46.44 102 GLU A N 1
ATOM 812 C CA . GLU A 1 102 ? 23.735 20.510 -12.299 1.00 46.44 102 GLU A CA 1
ATOM 813 C C . GLU A 1 102 ? 24.428 20.655 -13.658 1.00 46.44 102 GLU A C 1
ATOM 815 O O . GLU A 1 102 ? 24.844 19.672 -14.275 1.00 46.44 102 GLU A O 1
ATOM 820 N N . GLY A 1 103 ? 24.491 21.880 -14.187 1.00 53.69 103 GLY A N 1
ATOM 821 C CA . GLY A 1 103 ? 25.198 22.157 -15.443 1.00 53.69 103 GLY A CA 1
ATOM 822 C C . GLY A 1 103 ? 24.699 21.369 -16.666 1.00 53.69 103 GLY A C 1
ATOM 823 O O . GLY A 1 103 ? 25.483 21.079 -17.566 1.00 53.69 103 GLY A O 1
ATOM 824 N N . GLY A 1 104 ? 23.418 20.985 -16.705 1.00 41.22 104 GLY A N 1
ATOM 825 C CA . GLY A 1 104 ? 22.840 20.230 -17.825 1.00 41.22 104 GLY A CA 1
ATOM 826 C C . GLY A 1 104 ? 23.135 18.726 -17.810 1.00 41.22 104 GLY A C 1
ATOM 827 O O . GLY A 1 104 ? 22.918 18.059 -18.822 1.00 41.22 104 GLY A O 1
ATOM 828 N N . ARG A 1 105 ? 23.626 18.175 -16.692 1.00 39.12 105 ARG A N 1
ATOM 829 C CA . ARG A 1 105 ? 23.854 16.734 -16.515 1.00 39.12 105 ARG A CA 1
ATOM 830 C C . ARG A 1 105 ? 23.005 16.180 -15.375 1.00 39.12 105 ARG A C 1
ATOM 832 O O . ARG A 1 105 ? 22.816 16.836 -14.356 1.00 39.12 105 ARG A O 1
ATOM 839 N N . PHE A 1 106 ? 22.516 14.957 -15.563 1.00 42.59 106 PHE A N 1
ATOM 840 C CA . PHE A 1 106 ? 21.852 14.187 -14.516 1.00 42.59 106 PHE A CA 1
ATOM 841 C C . PHE A 1 106 ? 22.903 13.728 -13.500 1.00 42.59 106 PHE A C 1
ATOM 843 O O . PHE A 1 106 ? 23.813 12.970 -13.852 1.00 42.59 106 PHE A O 1
ATOM 850 N N . VAL A 1 107 ? 22.810 14.212 -12.259 1.00 48.16 107 VAL A N 1
ATOM 851 C CA . VAL A 1 107 ? 23.692 13.798 -11.161 1.00 48.16 107 VAL A CA 1
ATOM 852 C C . VAL A 1 107 ? 22.892 12.949 -10.169 1.00 48.16 107 VAL A C 1
ATOM 854 O O . VAL A 1 107 ? 22.064 13.458 -9.414 1.00 48.16 107 VAL A O 1
ATOM 857 N N . ARG A 1 108 ? 23.186 11.641 -10.153 1.00 44.44 108 ARG A N 1
ATOM 858 C CA . ARG A 1 108 ? 22.594 10.643 -9.246 1.00 44.44 108 ARG A CA 1
ATOM 859 C C . ARG A 1 108 ? 23.002 10.939 -7.804 1.00 44.44 108 ARG A C 1
ATOM 861 O O . ARG A 1 108 ? 24.160 10.722 -7.442 1.00 44.44 108 ARG A O 1
ATOM 868 N N . GLN A 1 109 ? 22.061 11.357 -6.959 1.00 46.22 109 GLN A N 1
ATOM 869 C CA . GLN A 1 109 ? 22.316 11.542 -5.531 1.00 46.22 109 GLN A CA 1
ATOM 870 C C . GLN A 1 109 ? 21.526 10.532 -4.689 1.00 46.22 109 GLN A C 1
ATOM 872 O O . GLN A 1 109 ? 20.301 10.532 -4.661 1.00 46.22 109 GLN A O 1
ATOM 877 N N . ARG A 1 110 ? 22.301 9.725 -3.951 1.00 43.41 110 ARG A N 1
ATOM 878 C CA . ARG A 1 110 ? 21.930 8.595 -3.079 1.00 43.41 110 ARG A CA 1
ATOM 879 C C . ARG A 1 110 ? 21.436 7.349 -3.816 1.00 43.41 110 ARG A C 1
ATOM 881 O O . ARG A 1 110 ? 20.662 7.400 -4.758 1.00 43.41 110 ARG A O 1
ATOM 888 N N . LYS A 1 111 ? 21.948 6.199 -3.367 1.00 41.22 111 LYS A N 1
ATOM 889 C CA . LYS A 1 111 ? 21.484 4.874 -3.773 1.00 41.22 111 LYS A CA 1
ATOM 890 C C . LYS A 1 111 ? 19.977 4.825 -3.554 1.00 41.22 111 LYS A C 1
ATOM 892 O O . LYS A 1 111 ? 19.518 5.104 -2.449 1.00 41.22 111 LYS A O 1
ATOM 897 N N . ALA A 1 112 ? 19.233 4.450 -4.583 1.00 46.09 112 ALA A N 1
ATOM 898 C CA . ALA A 1 112 ? 17.910 3.898 -4.398 1.00 46.09 112 ALA A CA 1
ATOM 899 C C . ALA A 1 112 ? 18.043 2.626 -3.553 1.00 46.09 112 ALA A C 1
ATOM 901 O O . ALA A 1 112 ? 18.310 1.539 -4.058 1.00 46.09 112 ALA A O 1
ATOM 902 N N . GLU A 1 113 ? 17.997 2.787 -2.237 1.00 51.94 113 GLU A N 1
ATOM 903 C CA . GLU A 1 113 ? 18.046 1.677 -1.303 1.00 51.94 113 GLU A CA 1
ATOM 904 C C . GLU A 1 113 ? 16.614 1.178 -1.169 1.00 51.94 113 GLU A C 1
ATOM 906 O O . GLU A 1 113 ? 15.794 1.761 -0.454 1.00 51.94 113 GLU A O 1
ATOM 911 N N . GLY A 1 114 ? 16.295 0.112 -1.909 1.00 50.28 114 GLY A N 1
ATOM 912 C CA . GLY A 1 114 ? 15.169 -0.730 -1.536 1.00 50.28 114 GLY A CA 1
ATOM 913 C C . GLY A 1 114 ? 15.360 -1.112 -0.072 1.00 50.28 114 GLY A C 1
ATOM 914 O O . GLY A 1 114 ? 16.417 -1.624 0.306 1.00 50.28 114 GLY A O 1
ATOM 915 N N . ARG A 1 115 ? 14.381 -0.789 0.777 1.00 61.56 115 ARG A N 1
ATOM 916 C CA . ARG A 1 115 ? 14.418 -1.263 2.163 1.00 61.56 115 ARG A CA 1
ATOM 917 C C . ARG A 1 115 ? 14.253 -2.788 2.173 1.00 61.56 115 ARG A C 1
ATOM 919 O O . ARG A 1 115 ? 13.711 -3.326 1.204 1.00 61.56 115 ARG A O 1
ATOM 926 N N . PRO A 1 116 ? 14.701 -3.481 3.239 1.00 60.94 116 PRO A N 1
ATOM 927 C CA . PRO A 1 116 ? 14.469 -4.913 3.383 1.00 60.94 116 PRO A CA 1
ATOM 928 C C . PRO A 1 116 ? 13.005 -5.257 3.109 1.00 60.94 116 PRO A C 1
ATOM 930 O O . PRO A 1 116 ? 12.112 -4.466 3.432 1.00 60.94 116 PRO A O 1
ATOM 933 N N . VAL A 1 117 ? 12.778 -6.419 2.497 1.00 66.25 117 VAL A N 1
ATOM 934 C CA . VAL A 1 117 ? 11.430 -6.941 2.268 1.00 66.25 117 VAL A CA 1
ATOM 935 C C . VAL A 1 117 ? 10.718 -7.016 3.610 1.00 66.25 117 VAL A C 1
ATOM 937 O O . VAL A 1 117 ? 11.164 -7.752 4.485 1.00 66.25 117 VAL A O 1
ATOM 940 N N . LEU A 1 118 ? 9.616 -6.284 3.756 1.00 67.38 118 LEU A N 1
ATOM 941 C CA . LEU A 1 118 ? 8.729 -6.454 4.895 1.00 67.38 118 LEU A CA 1
ATOM 942 C C . LEU A 1 118 ? 7.957 -7.746 4.678 1.00 67.38 118 LEU A C 1
ATOM 944 O O . LEU A 1 118 ? 7.188 -7.865 3.714 1.00 67.38 118 LEU A O 1
ATOM 948 N N . LYS A 1 119 ? 8.206 -8.729 5.541 1.00 74.00 119 LYS A N 1
ATOM 949 C CA . LYS A 1 119 ? 7.516 -10.014 5.476 1.00 74.00 119 LYS A CA 1
ATOM 950 C C . LYS A 1 119 ? 6.092 -9.889 6.002 1.00 74.00 119 LYS A C 1
ATOM 952 O O . LYS A 1 119 ? 5.745 -8.978 6.749 1.00 74.00 119 LYS A O 1
ATOM 957 N N . LYS A 1 120 ? 5.249 -10.834 5.590 1.00 72.81 120 LYS A N 1
ATOM 958 C CA . LYS A 1 120 ? 3.854 -10.940 6.024 1.00 72.81 120 LYS A CA 1
ATOM 959 C C . LYS A 1 120 ? 3.750 -10.847 7.553 1.00 72.81 120 LYS A C 1
ATOM 961 O O . LYS A 1 120 ? 4.283 -11.702 8.256 1.00 72.81 120 LYS A O 1
ATOM 966 N N . GLY A 1 121 ? 3.018 -9.845 8.046 1.00 64.44 121 GLY A N 1
ATOM 967 C CA . GLY A 1 121 ? 2.813 -9.632 9.486 1.00 64.44 121 GLY A CA 1
ATOM 968 C C . GLY A 1 121 ? 4.021 -9.056 10.237 1.00 64.44 121 GLY A C 1
ATOM 969 O O . GLY A 1 121 ? 3.994 -8.988 11.461 1.00 64.44 121 GLY A O 1
ATOM 970 N N . GLU A 1 122 ? 5.080 -8.640 9.541 1.00 71.38 122 GLU A N 1
ATOM 971 C CA . GLU A 1 122 ? 6.203 -7.943 10.163 1.00 71.38 122 GLU A CA 1
ATOM 972 C C . GLU A 1 122 ? 5.808 -6.499 10.497 1.00 71.38 122 GLU A C 1
ATOM 974 O O . GLU A 1 122 ? 5.314 -5.750 9.646 1.00 71.38 122 GLU A O 1
ATOM 979 N N . ALA A 1 123 ? 6.023 -6.108 11.754 1.00 64.88 123 ALA A N 1
ATOM 980 C CA . ALA A 1 123 ? 5.744 -4.757 12.209 1.00 64.88 123 ALA A CA 1
ATOM 981 C C . ALA A 1 123 ? 6.818 -3.785 11.700 1.00 64.88 123 ALA A C 1
ATOM 983 O O . ALA A 1 123 ? 8.017 -4.026 11.833 1.00 64.88 123 ALA A O 1
ATOM 984 N N . HIS A 1 124 ? 6.393 -2.648 11.160 1.00 74.44 124 HIS A N 1
ATOM 985 C CA . HIS A 1 124 ? 7.258 -1.579 10.677 1.00 74.44 124 HIS A CA 1
ATOM 986 C C . HIS A 1 124 ? 6.630 -0.206 10.911 1.00 74.44 124 HIS A C 1
ATOM 988 O O . HIS A 1 124 ? 5.470 -0.073 11.281 1.00 74.44 124 HIS A O 1
ATOM 994 N N . GLY A 1 125 ? 7.427 0.836 10.709 1.00 57.84 125 GLY A N 1
ATOM 995 C CA . GLY A 1 125 ? 7.040 2.221 10.947 1.00 57.84 125 GLY A CA 1
ATOM 996 C C . GLY A 1 125 ? 8.136 2.949 11.704 1.00 57.84 125 GLY A C 1
ATOM 997 O O . GLY A 1 125 ? 8.999 2.326 12.319 1.00 57.84 125 GLY A O 1
ATOM 998 N N . ALA A 1 126 ? 8.134 4.277 11.631 1.00 58.34 126 ALA A N 1
ATOM 999 C CA . ALA A 1 126 ? 9.053 5.061 12.447 1.00 58.34 126 ALA A CA 1
ATOM 1000 C C . ALA A 1 126 ? 8.584 5.068 13.910 1.00 58.34 126 ALA A C 1
ATOM 1002 O O . ALA A 1 126 ? 9.401 5.133 14.819 1.00 58.34 126 ALA A O 1
ATOM 1003 N N . GLY A 1 127 ? 7.268 4.986 14.149 1.00 56.47 127 GLY A N 1
ATOM 1004 C CA . GLY A 1 127 ? 6.687 5.158 15.484 1.00 56.47 127 GLY A CA 1
ATOM 1005 C C . GLY A 1 127 ? 6.714 6.610 15.970 1.00 56.47 127 GLY A C 1
ATOM 1006 O O . GLY A 1 127 ? 6.243 6.902 17.064 1.00 56.47 127 GLY A O 1
ATOM 1007 N N . PHE A 1 128 ? 7.226 7.520 15.142 1.00 52.25 128 PHE A N 1
ATOM 1008 C CA . PHE A 1 128 ? 7.283 8.956 15.355 1.00 52.25 128 PHE A CA 1
ATOM 1009 C C . PHE A 1 128 ? 7.043 9.680 14.027 1.00 52.25 128 PHE A C 1
ATOM 1011 O O . PHE A 1 128 ? 7.159 9.101 12.944 1.00 52.25 128 PHE A O 1
ATOM 1018 N N . GLN A 1 129 ? 6.690 10.960 14.113 1.00 58.34 129 GLN A N 1
ATOM 1019 C CA . GLN A 1 129 ? 6.513 11.806 12.941 1.00 58.34 129 GLN A CA 1
ATOM 1020 C C . GLN A 1 129 ? 7.858 12.011 12.243 1.00 58.34 129 GLN A C 1
ATOM 1022 O O . GLN A 1 129 ? 8.839 12.398 12.882 1.00 58.34 129 GLN A O 1
ATOM 1027 N N . LEU A 1 130 ? 7.912 11.794 10.931 1.00 57.69 130 LEU A N 1
ATOM 1028 C CA . LEU A 1 130 ? 9.119 12.033 10.142 1.00 57.69 130 LEU A CA 1
ATOM 1029 C C . LEU A 1 130 ? 9.288 13.543 9.904 1.00 57.69 130 LEU A C 1
ATOM 1031 O O . LEU A 1 130 ? 9.123 14.039 8.795 1.00 57.69 130 LEU A O 1
ATOM 1035 N N . GLN A 1 131 ? 9.614 14.288 10.966 1.00 51.56 131 GLN A N 1
ATOM 1036 C CA . GLN A 1 131 ? 9.726 15.756 10.963 1.00 51.56 131 GLN A CA 1
ATOM 1037 C C . GLN A 1 131 ? 10.783 16.293 9.976 1.00 51.56 131 GLN A C 1
ATOM 1039 O O . GLN A 1 131 ? 10.747 17.468 9.609 1.00 51.56 131 GLN A O 1
ATOM 1044 N N . GLY A 1 132 ? 11.716 15.441 9.535 1.00 52.88 132 GLY A N 1
ATOM 1045 C CA . GLY A 1 132 ? 12.697 15.759 8.494 1.00 52.88 132 GLY A CA 1
ATOM 1046 C C . GLY A 1 132 ? 12.112 15.847 7.078 1.00 52.88 132 GLY A C 1
ATOM 1047 O O . GLY A 1 132 ? 12.690 16.522 6.232 1.00 52.88 132 GLY A O 1
ATOM 1048 N N . GLU A 1 133 ? 10.948 15.243 6.825 1.00 65.69 133 GLU A N 1
ATOM 1049 C CA . GLU A 1 133 ? 10.328 15.135 5.496 1.00 65.69 133 GLU A CA 1
ATOM 1050 C C . GLU A 1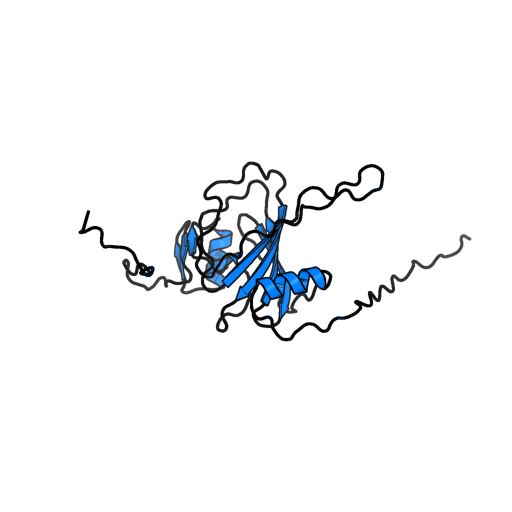 133 ? 9.316 16.266 5.254 1.00 65.69 133 GLU A C 1
ATOM 1052 O O . GLU A 1 133 ? 8.104 16.065 5.156 1.00 65.69 133 GLU A O 1
ATOM 1057 N N . LYS A 1 134 ? 9.818 17.505 5.190 1.00 71.00 134 LYS A N 1
ATOM 1058 C CA . LYS A 1 134 ? 8.985 18.723 5.106 1.00 71.00 134 LYS A CA 1
ATOM 1059 C C . LYS A 1 134 ? 8.270 18.921 3.766 1.00 71.00 134 LYS A C 1
ATOM 1061 O O . LYS A 1 134 ? 7.327 19.700 3.708 1.00 71.00 134 LYS A O 1
ATOM 1066 N N . GLY A 1 135 ? 8.730 18.272 2.698 1.00 77.50 135 GLY A N 1
ATOM 1067 C CA . GLY A 1 135 ? 8.149 18.402 1.355 1.00 77.50 135 GLY A CA 1
ATOM 1068 C C . GLY A 1 135 ? 7.146 17.309 0.993 1.00 77.50 135 GLY A C 1
ATOM 1069 O O . GLY A 1 135 ? 6.501 17.407 -0.047 1.00 77.50 135 GLY A O 1
ATOM 1070 N N . GLY A 1 136 ? 7.017 16.275 1.831 1.00 83.25 136 GLY A N 1
ATOM 1071 C CA . GLY A 1 136 ? 6.463 14.998 1.390 1.00 83.25 136 GLY A CA 1
ATOM 1072 C C . GLY A 1 136 ? 7.415 14.291 0.421 1.00 83.25 136 GLY A C 1
ATOM 1073 O O . GLY A 1 136 ? 8.486 14.799 0.084 1.00 83.25 136 GLY A O 1
ATOM 1074 N N . PHE A 1 137 ? 7.042 13.096 -0.013 1.00 84.44 137 PHE A N 1
ATOM 1075 C CA . PHE A 1 137 ? 7.829 12.307 -0.959 1.00 84.44 137 PHE A CA 1
ATOM 1076 C C . PHE A 1 137 ? 6.945 11.267 -1.632 1.00 84.44 137 PHE A C 1
ATOM 1078 O O . PHE A 1 137 ? 5.890 10.899 -1.116 1.00 84.44 137 PHE A O 1
ATOM 1085 N N . ALA A 1 138 ? 7.393 10.761 -2.774 1.00 88.06 138 ALA A N 1
ATOM 1086 C CA . ALA A 1 138 ? 6.756 9.618 -3.399 1.00 88.06 138 ALA A CA 1
ATOM 1087 C C . ALA A 1 138 ? 7.561 8.333 -3.154 1.00 88.06 138 ALA A C 1
ATOM 1089 O O . ALA A 1 138 ? 8.781 8.353 -2.957 1.00 88.06 138 ALA A O 1
ATOM 1090 N N . LEU A 1 139 ? 6.867 7.202 -3.111 1.00 88.81 139 LEU A N 1
ATOM 1091 C CA . LEU A 1 139 ? 7.475 5.877 -3.037 1.00 88.81 139 LEU A CA 1
ATOM 1092 C C . LEU A 1 139 ? 6.654 4.881 -3.852 1.00 88.81 139 LEU A C 1
ATOM 1094 O O . LEU A 1 139 ? 5.435 4.996 -3.956 1.00 88.81 139 LEU A O 1
ATOM 1098 N N . PHE A 1 140 ? 7.330 3.877 -4.390 1.00 91.62 140 PHE A N 1
ATOM 1099 C CA . PHE A 1 140 ? 6.720 2.682 -4.948 1.00 91.62 140 PHE A CA 1
ATOM 1100 C C . PHE A 1 140 ? 6.663 1.609 -3.862 1.00 91.62 140 PHE A C 1
ATOM 1102 O O . PHE A 1 140 ? 7.668 1.311 -3.209 1.00 91.62 140 PHE A O 1
ATOM 1109 N N . ALA A 1 141 ? 5.486 1.030 -3.672 1.00 94.06 141 ALA A N 1
ATOM 1110 C CA . ALA A 1 141 ? 5.282 -0.162 -2.873 1.00 94.06 141 ALA A CA 1
ATOM 1111 C C . ALA A 1 141 ? 5.112 -1.348 -3.826 1.00 94.06 141 ALA A C 1
ATOM 1113 O O . ALA A 1 141 ? 4.095 -1.452 -4.512 1.00 94.06 141 ALA A O 1
ATOM 1114 N N . PHE A 1 142 ? 6.110 -2.229 -3.871 1.00 94.50 142 PHE A N 1
ATOM 1115 C CA . PHE A 1 142 ? 6.000 -3.523 -4.542 1.00 94.50 142 PHE A CA 1
ATOM 1116 C C . PHE A 1 142 ? 5.344 -4.501 -3.588 1.00 94.50 142 PHE A C 1
ATOM 1118 O O . PHE A 1 142 ? 5.777 -4.613 -2.443 1.00 94.50 142 PHE A O 1
ATOM 1125 N N . GLN A 1 143 ? 4.301 -5.176 -4.045 1.00 97.50 143 GLN A N 1
ATOM 1126 C CA . GLN A 1 143 ? 3.417 -5.942 -3.185 1.00 97.50 143 GLN A CA 1
ATOM 1127 C C . GLN A 1 143 ? 3.220 -7.340 -3.751 1.00 97.50 143 GLN A C 1
ATOM 1129 O O . GLN A 1 143 ? 3.000 -7.492 -4.955 1.00 97.50 143 GLN A O 1
ATOM 1134 N N . HIS A 1 144 ? 3.236 -8.332 -2.868 1.00 96.62 144 HIS A N 1
ATOM 1135 C CA . HIS A 1 144 ? 2.795 -9.693 -3.146 1.00 96.62 144 HIS A CA 1
ATOM 1136 C C . HIS A 1 144 ? 1.718 -10.071 -2.129 1.00 96.62 144 HIS A C 1
ATOM 1138 O O . HIS A 1 144 ? 1.970 -10.125 -0.925 1.00 96.62 144 HIS A O 1
ATOM 1144 N N . TRP A 1 145 ? 0.498 -10.263 -2.621 1.00 97.44 145 TRP A N 1
ATOM 1145 C CA . TRP A 1 145 ? -0.696 -10.503 -1.815 1.00 97.44 145 TRP A CA 1
ATOM 1146 C C . TRP A 1 145 ? -0.960 -12.004 -1.652 1.00 97.44 145 TRP A C 1
ATOM 1148 O O . TRP A 1 145 ? -0.792 -12.774 -2.596 1.00 97.44 145 TRP A O 1
ATOM 1158 N N . ALA A 1 146 ? -1.437 -12.435 -0.483 1.00 95.88 146 ALA A N 1
ATOM 1159 C CA . ALA A 1 146 ? -1.841 -13.828 -0.278 1.00 95.88 146 ALA A CA 1
ATOM 1160 C C . ALA A 1 146 ? -2.922 -14.273 -1.292 1.00 95.88 146 ALA A C 1
ATOM 1162 O O . ALA A 1 146 ? -3.743 -13.442 -1.679 1.00 95.88 146 ALA A O 1
ATOM 1163 N N . PRO A 1 147 ? -2.949 -15.549 -1.731 1.00 93.81 147 PRO A N 1
ATOM 1164 C CA . PRO A 1 147 ? -3.776 -16.005 -2.861 1.00 93.81 147 PRO A CA 1
ATOM 1165 C C . PRO A 1 147 ? -5.288 -15.766 -2.744 1.00 93.81 147 PRO A C 1
ATOM 1167 O O . PRO A 1 147 ? -5.979 -15.696 -3.755 1.00 93.81 147 PRO A O 1
ATOM 1170 N N . ASP A 1 148 ? -5.808 -15.674 -1.525 1.00 93.56 148 ASP A N 1
ATOM 1171 C CA . ASP A 1 148 ? -7.222 -15.486 -1.200 1.00 93.56 148 ASP A CA 1
ATOM 1172 C C . ASP A 1 148 ? -7.643 -14.009 -1.108 1.00 93.56 148 ASP A C 1
ATOM 1174 O O . ASP A 1 148 ? -8.823 -13.706 -0.925 1.00 93.56 148 ASP A O 1
ATOM 1178 N N . LEU A 1 149 ? -6.701 -13.075 -1.271 1.00 93.50 149 LEU A N 1
ATOM 1179 C CA . LEU A 1 149 ? -6.962 -11.640 -1.238 1.00 93.50 149 LEU A CA 1
ATOM 1180 C C . LEU A 1 149 ? -6.958 -11.039 -2.638 1.00 93.50 149 LEU A C 1
ATOM 1182 O O . LEU A 1 149 ? -6.033 -11.251 -3.414 1.00 93.50 149 LEU A O 1
ATOM 1186 N N . LYS A 1 150 ? -7.943 -10.186 -2.938 1.00 94.00 150 LYS A N 1
ATOM 1187 C CA . LYS A 1 150 ? -7.882 -9.313 -4.116 1.00 94.00 150 LYS A CA 1
ATOM 1188 C C . LYS A 1 150 ? -6.930 -8.139 -3.819 1.00 94.00 150 LYS A C 1
ATOM 1190 O O . LYS A 1 150 ? -7.231 -7.370 -2.901 1.00 94.00 150 LYS A O 1
ATOM 1195 N N . PRO A 1 151 ? -5.840 -7.938 -4.589 1.00 95.88 151 PRO A N 1
ATOM 1196 C CA . PRO A 1 151 ? -4.974 -6.776 -4.410 1.00 95.88 151 PRO A CA 1
ATOM 1197 C C . PRO A 1 151 ? -5.746 -5.458 -4.524 1.00 95.88 151 PRO A C 1
ATOM 1199 O O . PRO A 1 151 ? -6.514 -5.257 -5.469 1.00 95.88 151 PRO A O 1
ATOM 1202 N N . CYS A 1 152 ? -5.541 -4.559 -3.561 1.00 94.44 152 CYS A N 1
ATOM 1203 C CA . CYS A 1 152 ? -6.165 -3.234 -3.529 1.00 94.44 152 CYS A CA 1
ATOM 1204 C C . CYS A 1 152 ? -5.159 -2.160 -3.099 1.00 94.44 152 CYS A C 1
ATOM 1206 O O . CYS A 1 152 ? -4.359 -1.740 -3.925 1.00 94.44 152 CYS A O 1
ATOM 1208 N N . THR A 1 153 ? -5.173 -1.732 -1.838 1.00 96.56 153 THR A N 1
ATOM 1209 C CA . THR A 1 153 ? -4.209 -0.792 -1.253 1.00 96.56 153 THR A CA 1
ATOM 1210 C C . THR A 1 153 ? -3.716 -1.308 0.088 1.00 96.56 153 THR A C 1
ATOM 1212 O O . THR A 1 153 ? -4.509 -1.782 0.910 1.00 96.56 153 THR A O 1
ATOM 1215 N N . VAL A 1 154 ? -2.410 -1.204 0.348 1.00 95.00 154 VAL A N 1
ATOM 1216 C CA . VAL A 1 154 ? -1.851 -1.631 1.647 1.00 95.00 154 VAL A CA 1
ATOM 1217 C C . VAL A 1 154 ? -2.282 -0.712 2.790 1.00 95.00 154 VAL A C 1
ATOM 1219 O O . VAL A 1 154 ? -2.297 -1.143 3.941 1.00 95.00 154 VAL A O 1
ATOM 1222 N N . ALA A 1 155 ? -2.749 0.506 2.488 1.00 95.38 155 ALA A N 1
ATOM 1223 C CA . ALA A 1 155 ? -3.332 1.411 3.482 1.00 95.38 155 ALA A CA 1
ATOM 1224 C C . ALA A 1 155 ? -4.606 0.844 4.134 1.00 95.38 155 ALA A C 1
ATOM 1226 O O . ALA A 1 155 ? -4.929 1.229 5.258 1.00 95.38 155 ALA A O 1
ATOM 1227 N N . ALA A 1 156 ? -5.306 -0.073 3.452 1.00 96.56 156 ALA A N 1
ATOM 1228 C CA . ALA A 1 156 ? -6.490 -0.749 3.973 1.00 96.56 156 ALA A CA 1
ATOM 1229 C C . ALA A 1 156 ? -6.161 -2.080 4.673 1.00 96.56 156 ALA A C 1
ATOM 1231 O O . ALA A 1 156 ? -6.942 -2.544 5.500 1.00 96.56 156 ALA A O 1
ATOM 1232 N N . ARG A 1 157 ? -5.029 -2.720 4.347 1.00 95.94 157 ARG A N 1
ATOM 1233 C CA . ARG A 1 157 ? -4.604 -3.988 4.955 1.00 95.94 157 ARG A CA 1
ATOM 1234 C C . ARG A 1 157 ? -3.676 -3.701 6.132 1.00 95.94 157 ARG A C 1
ATOM 1236 O O . ARG A 1 157 ? -2.463 -3.583 5.964 1.00 95.94 157 ARG A O 1
ATOM 1243 N N . TRP A 1 158 ? -4.266 -3.551 7.314 1.00 96.06 158 TRP A N 1
ATOM 1244 C CA . TRP A 1 158 ? -3.599 -2.910 8.444 1.00 96.06 158 TRP A CA 1
ATOM 1245 C C . TRP A 1 158 ? -3.787 -3.651 9.762 1.00 96.06 158 TRP A C 1
ATOM 1247 O O . TRP A 1 158 ? -4.882 -4.125 10.071 1.00 96.06 158 TRP A O 1
ATOM 1257 N N . LYS A 1 159 ? -2.732 -3.678 10.573 1.00 95.81 159 LYS A N 1
ATOM 1258 C CA . LYS A 1 159 ? -2.816 -4.024 11.990 1.00 95.81 159 LYS A CA 1
ATOM 1259 C C . LYS A 1 159 ? -1.894 -3.126 12.805 1.00 95.81 159 LYS A C 1
ATOM 1261 O O . LYS A 1 159 ? -0.687 -3.131 12.597 1.00 95.81 159 LYS A O 1
ATOM 1266 N N . GLY A 1 160 ? -2.445 -2.346 13.727 1.00 95.19 160 GLY A N 1
ATOM 1267 C CA . GLY A 1 160 ? -1.693 -1.377 14.520 1.00 95.19 160 GLY A CA 1
ATOM 1268 C C . GLY A 1 160 ? -2.396 -0.031 14.644 1.00 95.19 160 GLY A C 1
ATOM 1269 O O . GLY A 1 160 ? -3.565 0.125 14.286 1.00 95.19 160 GLY A O 1
ATOM 1270 N N . LYS A 1 161 ? -1.660 0.963 15.152 1.00 95.38 161 LYS A N 1
ATOM 1271 C CA . LYS A 1 161 ? -2.163 2.339 15.246 1.00 95.38 161 LYS A CA 1
ATOM 1272 C C . LYS A 1 161 ? -2.437 2.888 13.848 1.00 95.38 161 LYS A C 1
ATOM 1274 O O . LYS A 1 161 ? -1.628 2.670 12.948 1.00 95.38 161 LYS A O 1
ATOM 1279 N N . THR A 1 162 ? -3.556 3.571 13.663 1.00 95.38 162 THR A N 1
ATOM 1280 C CA . THR A 1 162 ? -3.923 4.193 12.383 1.00 95.38 162 THR A CA 1
ATOM 1281 C C . THR A 1 162 ? -3.290 5.575 12.254 1.00 95.38 162 THR A C 1
ATOM 1283 O O . THR A 1 162 ? -2.878 6.187 13.244 1.00 95.38 162 THR A O 1
ATOM 1286 N N . VAL A 1 163 ? -3.174 6.064 11.020 1.00 93.25 163 VAL A N 1
ATOM 1287 C CA . VAL A 1 163 ? -2.679 7.420 10.733 1.00 93.25 163 VAL A CA 1
ATOM 1288 C C . VAL A 1 163 ? -3.757 8.485 10.940 1.00 93.25 163 VAL A C 1
ATOM 1290 O O . VAL A 1 163 ? -3.431 9.659 11.101 1.00 93.25 163 VAL A O 1
ATOM 1293 N N . GLY A 1 164 ? -5.031 8.081 10.959 1.00 95.31 164 GLY A N 1
ATOM 1294 C CA . GLY A 1 164 ? -6.164 8.959 11.212 1.00 95.31 164 GLY A CA 1
ATOM 1295 C C . GLY A 1 164 ? -7.500 8.424 10.673 1.00 95.31 164 GLY A C 1
ATOM 1296 O O . GLY A 1 164 ? -7.584 7.294 10.172 1.00 95.31 164 GLY A O 1
ATOM 1297 N N . PRO A 1 165 ? -8.568 9.233 10.783 1.00 97.50 165 PRO A N 1
ATOM 1298 C CA . PRO A 1 165 ? -9.932 8.815 10.471 1.00 97.50 165 PRO A CA 1
ATOM 1299 C C . PRO A 1 165 ? -10.180 8.517 8.986 1.00 97.50 165 PRO A C 1
ATOM 1301 O O . PRO A 1 165 ? -11.057 7.703 8.680 1.00 97.50 165 PRO A O 1
ATOM 1304 N N . LYS A 1 166 ? -9.437 9.122 8.045 1.00 97.50 166 LYS A N 1
ATOM 1305 C CA . LYS A 1 166 ? -9.592 8.791 6.616 1.00 97.50 166 LYS A CA 1
ATOM 1306 C C . LYS A 1 166 ? -9.084 7.385 6.333 1.00 97.50 166 LYS A C 1
ATOM 1308 O O . LYS A 1 166 ? -9.754 6.632 5.626 1.00 97.50 166 LYS A O 1
ATOM 1313 N N . GLN A 1 167 ? -7.948 7.007 6.923 1.00 97.62 167 GLN A N 1
ATOM 1314 C CA . GLN A 1 167 ? -7.458 5.635 6.817 1.00 97.62 167 GLN A CA 1
ATOM 1315 C C . GLN A 1 167 ? -8.445 4.648 7.447 1.00 97.62 167 GLN A C 1
ATOM 1317 O O . GLN A 1 167 ? -8.754 3.621 6.852 1.00 97.62 167 GLN A O 1
ATOM 1322 N N . GLU A 1 168 ? -8.986 4.951 8.622 1.00 97.94 168 GLU A N 1
ATOM 1323 C CA . GLU A 1 168 ? -9.955 4.060 9.260 1.00 97.94 168 GLU A CA 1
ATOM 1324 C C . GLU A 1 168 ? -11.230 3.877 8.424 1.00 97.94 168 GLU A C 1
ATOM 1326 O O . GLU A 1 168 ? -11.748 2.764 8.318 1.00 97.94 168 GLU A O 1
ATOM 1331 N N . ALA A 1 169 ? -11.741 4.945 7.803 1.00 98.12 169 ALA A N 1
ATOM 1332 C CA . ALA A 1 169 ? -12.874 4.859 6.881 1.00 98.12 169 ALA A CA 1
ATOM 1333 C C . ALA A 1 169 ? -12.546 3.980 5.661 1.00 98.12 169 ALA A C 1
ATOM 1335 O O . ALA A 1 169 ? -13.367 3.158 5.247 1.00 98.12 169 ALA A O 1
ATOM 1336 N N . LEU A 1 170 ? -11.329 4.107 5.129 1.00 98.00 170 LEU A N 1
ATOM 1337 C CA . LEU A 1 170 ? -10.827 3.269 4.045 1.00 98.00 170 LEU A CA 1
ATOM 1338 C C . LEU A 1 170 ? -10.759 1.788 4.455 1.00 98.00 170 LEU A C 1
ATOM 1340 O O . LEU A 1 170 ? -11.236 0.932 3.711 1.00 98.00 170 LEU A O 1
ATOM 1344 N N . ILE A 1 171 ? -10.232 1.486 5.646 1.00 98.00 171 ILE A N 1
ATOM 1345 C CA . ILE A 1 171 ? -10.160 0.119 6.185 1.00 98.00 171 ILE A CA 1
ATOM 1346 C C . ILE A 1 171 ? -11.568 -0.468 6.324 1.00 98.00 171 ILE A C 1
ATOM 1348 O O . ILE A 1 171 ? -11.816 -1.550 5.799 1.00 98.00 171 ILE A O 1
ATOM 1352 N N . ARG A 1 172 ? -12.515 0.257 6.939 1.00 97.44 172 ARG A N 1
ATOM 1353 C CA . ARG A 1 172 ? -13.910 -0.204 7.099 1.00 97.44 172 ARG A CA 1
ATOM 1354 C C . ARG A 1 172 ? -14.603 -0.471 5.761 1.00 97.44 172 ARG A C 1
ATOM 1356 O O . ARG A 1 172 ? -15.417 -1.382 5.669 1.00 97.44 172 ARG A O 1
ATOM 1363 N N . ARG A 1 173 ? -14.278 0.289 4.711 1.00 97.00 173 ARG A N 1
ATOM 1364 C CA . ARG A 1 173 ? -14.845 0.074 3.370 1.00 97.00 173 ARG A CA 1
ATOM 1365 C C . ARG A 1 173 ? -14.423 -1.267 2.764 1.00 97.00 173 ARG A C 1
ATOM 1367 O O . ARG A 1 173 ? -15.234 -1.911 2.108 1.00 97.00 173 ARG A O 1
ATOM 1374 N N . PHE A 1 174 ? -13.166 -1.667 2.953 1.00 96.25 174 PHE A N 1
ATOM 1375 C CA . PHE A 1 174 ? -12.633 -2.920 2.404 1.00 96.25 174 PHE A CA 1
ATOM 1376 C C . PHE A 1 174 ? -12.824 -4.121 3.333 1.00 96.25 174 PHE A C 1
ATOM 1378 O O . PHE A 1 174 ? -12.958 -5.246 2.857 1.00 96.25 174 PHE A O 1
ATOM 1385 N N . TYR A 1 175 ? -12.853 -3.881 4.641 1.00 95.94 175 TYR A N 1
ATOM 1386 C CA . TYR A 1 175 ? -12.957 -4.896 5.682 1.00 95.94 175 TYR A CA 1
ATOM 1387 C C . TYR A 1 175 ? -14.034 -4.476 6.695 1.00 95.94 175 TYR A C 1
ATOM 1389 O O . TYR A 1 175 ? -13.703 -4.061 7.806 1.00 95.94 175 TYR A O 1
ATOM 1397 N N . PRO A 1 176 ? -15.326 -4.550 6.326 1.00 96.06 176 PRO A N 1
ATOM 1398 C CA . PRO A 1 176 ? -16.423 -4.047 7.160 1.00 96.06 176 PRO A CA 1
ATOM 1399 C C . PRO A 1 176 ? -16.539 -4.757 8.512 1.00 96.06 176 PRO A C 1
ATOM 1401 O O . PRO A 1 176 ? -16.999 -4.156 9.478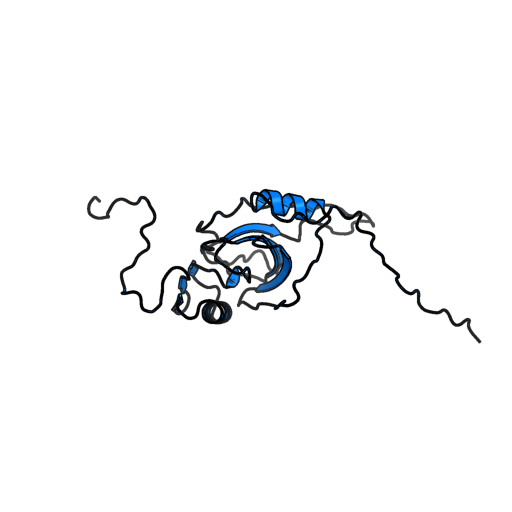 1.00 96.06 176 PRO A O 1
ATOM 1404 N N . ASP A 1 177 ? -16.073 -6.004 8.592 1.00 94.94 177 ASP A N 1
ATOM 1405 C CA . ASP A 1 177 ? -16.105 -6.796 9.821 1.00 94.94 177 ASP A CA 1
ATOM 1406 C C . ASP A 1 177 ? -14.855 -6.613 10.695 1.00 94.94 177 ASP A C 1
ATOM 1408 O O . ASP A 1 177 ? -14.836 -7.117 11.818 1.00 94.94 177 ASP A O 1
ATOM 1412 N N . ALA A 1 178 ? -13.812 -5.929 10.204 1.00 96.19 178 ALA A N 1
ATOM 1413 C CA . ALA A 1 178 ? -12.541 -5.779 10.913 1.00 96.19 178 ALA A CA 1
ATOM 1414 C C . ALA A 1 178 ? -12.684 -4.971 12.206 1.00 96.19 178 ALA A C 1
ATOM 1416 O O . ALA A 1 178 ? -13.497 -4.051 12.298 1.00 96.19 178 ALA A O 1
ATOM 1417 N N . TYR A 1 179 ? -11.838 -5.269 13.190 1.00 96.81 179 TYR A N 1
ATOM 1418 C CA . TYR A 1 179 ? -11.757 -4.506 14.428 1.00 96.81 179 TYR A CA 1
ATOM 1419 C C . TYR A 1 179 ? -11.149 -3.120 14.158 1.00 96.81 179 TYR A C 1
ATOM 1421 O O . TYR A 1 179 ? -9.943 -3.002 13.942 1.00 96.81 179 TYR A O 1
ATOM 1429 N N . VAL A 1 180 ? -11.974 -2.066 14.162 1.00 96.62 180 VAL A N 1
ATOM 1430 C CA . VAL A 1 180 ? -11.533 -0.681 13.910 1.00 96.62 180 VAL A CA 1
ATOM 1431 C C . VAL A 1 180 ? -12.140 0.274 14.935 1.00 96.62 180 VAL A C 1
ATOM 1433 O O . VAL A 1 180 ? -13.330 0.600 14.880 1.00 96.62 180 VAL A O 1
ATOM 1436 N N . VAL A 1 181 ? -11.293 0.785 15.823 1.00 95.19 181 VAL A N 1
ATOM 1437 C CA . VAL A 1 181 ? -11.622 1.786 16.849 1.00 95.19 181 VAL A CA 1
ATOM 1438 C C . VAL A 1 181 ? -10.799 3.053 16.616 1.00 95.19 181 VAL A C 1
ATOM 1440 O O . VAL A 1 181 ? -9.908 3.067 15.771 1.00 95.19 181 VAL A O 1
ATOM 1443 N N . GLU A 1 182 ? -11.096 4.128 17.343 1.00 95.56 182 GLU A N 1
ATOM 1444 C CA . GLU A 1 182 ? -10.356 5.385 17.202 1.00 95.56 182 GLU A CA 1
ATOM 1445 C C . GLU A 1 182 ? -8.849 5.171 17.431 1.00 95.56 182 GLU A C 1
ATOM 1447 O O . GLU A 1 182 ? -8.418 4.718 18.495 1.00 95.56 182 GLU A O 1
ATOM 1452 N N . GLY A 1 183 ? -8.048 5.475 16.407 1.00 95.25 183 GLY A N 1
ATOM 1453 C CA . GLY A 1 183 ? -6.590 5.390 16.453 1.00 95.25 183 GLY A CA 1
ATOM 1454 C C . GLY A 1 183 ? -6.011 3.981 16.299 1.00 95.25 183 GLY A C 1
ATOM 1455 O O . GLY A 1 183 ? -4.793 3.823 16.434 1.00 95.25 183 GLY A O 1
ATOM 1456 N N . TYR A 1 184 ? -6.824 2.949 16.034 1.00 96.56 184 TYR A N 1
ATOM 1457 C CA . TYR A 1 184 ? -6.344 1.571 15.895 1.00 96.56 184 TYR A CA 1
ATOM 1458 C C . TYR A 1 184 ? -7.215 0.713 14.971 1.00 96.56 184 TYR A C 1
ATOM 1460 O O . TYR A 1 184 ? -8.442 0.717 15.050 1.00 96.56 184 TYR A O 1
ATOM 1468 N N . ALA A 1 185 ? -6.565 -0.117 14.158 1.00 97.00 185 ALA A N 1
ATOM 1469 C CA . ALA A 1 185 ? -7.232 -1.116 13.335 1.00 97.00 185 ALA A CA 1
ATOM 1470 C C . ALA A 1 185 ? -6.492 -2.454 13.377 1.00 97.00 185 ALA A C 1
ATOM 1472 O O . ALA A 1 185 ? -5.266 -2.481 13.474 1.00 97.00 185 ALA A O 1
ATOM 1473 N N . ASP A 1 186 ? -7.235 -3.550 13.252 1.00 96.75 186 ASP A N 1
ATOM 1474 C CA . ASP A 1 186 ? -6.712 -4.899 13.049 1.00 96.75 186 ASP A CA 1
ATOM 1475 C C . ASP A 1 186 ? -7.635 -5.681 12.104 1.00 96.75 186 ASP A C 1
ATOM 1477 O O . ASP A 1 186 ? -8.719 -6.119 12.486 1.00 96.75 186 ASP A O 1
ATOM 1481 N N . VAL A 1 187 ? -7.190 -5.870 10.858 1.00 96.00 187 VAL A N 1
ATOM 1482 C CA . VAL A 1 187 ? -7.937 -6.624 9.831 1.00 96.00 187 VAL A CA 1
ATOM 1483 C C . VAL A 1 187 ? -7.898 -8.143 10.024 1.00 96.00 187 VAL A C 1
ATOM 1485 O O . VAL A 1 187 ? -8.550 -8.867 9.272 1.00 96.00 187 VAL A O 1
ATOM 1488 N N . THR A 1 188 ? -7.136 -8.639 11.000 1.00 94.19 188 THR A N 1
ATOM 1489 C CA . THR A 1 188 ? -7.073 -10.067 11.357 1.00 94.19 188 THR A CA 1
ATOM 1490 C C . THR A 1 188 ? -8.051 -10.443 12.468 1.00 94.19 188 THR A C 1
ATOM 1492 O O . THR A 1 188 ? -8.244 -11.629 12.734 1.00 94.19 188 THR A O 1
ATOM 1495 N N . ARG A 1 189 ? -8.699 -9.447 13.083 1.00 93.50 189 ARG A N 1
ATOM 1496 C CA . ARG A 1 189 ? -9.704 -9.602 14.136 1.00 93.50 189 ARG A CA 1
ATOM 1497 C C . ARG A 1 189 ? -11.029 -8.988 13.694 1.00 93.50 189 ARG A C 1
ATOM 1499 O O . ARG A 1 189 ? -11.040 -8.005 12.956 1.00 93.50 189 ARG A O 1
ATOM 1506 N N . ARG A 1 190 ? -12.150 -9.531 14.167 1.00 91.50 190 ARG A N 1
ATOM 1507 C CA . ARG A 1 190 ? -13.486 -8.970 13.930 1.00 91.50 190 ARG A CA 1
ATOM 1508 C C . ARG A 1 190 ? -13.971 -8.106 15.089 1.00 91.50 190 ARG A C 1
ATOM 1510 O O . ARG A 1 190 ? -13.634 -8.360 16.243 1.00 91.50 190 ARG A O 1
ATOM 1517 N N . MET A 1 191 ? -14.847 -7.138 14.806 1.00 85.62 191 MET A N 1
ATOM 1518 C CA . MET A 1 191 ? -15.544 -6.365 15.854 1.00 85.62 191 MET A CA 1
ATOM 1519 C C . MET A 1 191 ? -16.377 -7.241 16.796 1.00 85.62 191 MET A C 1
ATOM 1521 O O . MET A 1 191 ? -16.536 -6.911 17.966 1.00 85.62 191 MET A O 1
ATOM 1525 N N . SER A 1 192 ? -16.903 -8.359 16.292 1.00 85.12 192 SER A N 1
ATOM 1526 C CA . SER A 1 192 ? -17.690 -9.316 17.073 1.00 85.12 192 SER A CA 1
ATOM 1527 C C . SER A 1 192 ? -16.844 -10.258 17.934 1.00 85.12 192 SER A C 1
ATOM 1529 O O . SER A 1 192 ? -17.413 -11.043 18.692 1.00 85.12 192 SER A O 1
ATOM 1531 N N . ASP A 1 193 ? -15.515 -10.240 17.793 1.00 81.44 193 ASP A N 1
ATOM 1532 C CA . ASP A 1 193 ? -14.654 -11.142 18.551 1.00 81.44 193 ASP A CA 1
ATOM 1533 C C . ASP A 1 193 ? -14.605 -10.693 20.019 1.00 81.44 193 ASP A C 1
ATOM 1535 O O . ASP A 1 193 ? -14.301 -9.520 20.278 1.00 81.44 193 ASP A O 1
ATOM 1539 N N . PRO A 1 194 ? -14.838 -11.604 20.986 1.00 68.44 194 PRO A N 1
ATOM 1540 C CA . PRO A 1 194 ? -14.814 -11.279 22.408 1.00 68.44 194 PRO A CA 1
ATOM 1541 C C . PRO A 1 194 ? -13.538 -10.523 22.793 1.00 68.44 194 PRO A C 1
ATOM 1543 O O . PRO A 1 194 ? -12.446 -10.844 22.307 1.00 68.44 194 PRO A O 1
ATOM 1546 N N . GLU A 1 195 ? -13.655 -9.528 23.674 1.00 57.75 195 GLU A N 1
ATOM 1547 C CA . GLU A 1 195 ? -12.479 -8.887 24.267 1.00 57.75 195 GLU A CA 1
ATOM 1548 C C . GLU A 1 195 ? -11.592 -9.961 24.917 1.00 57.75 195 GLU A C 1
ATOM 1550 O O . GLU A 1 195 ? -12.015 -10.657 25.837 1.00 57.75 195 GLU A O 1
ATOM 1555 N N . GLY A 1 196 ? -10.378 -10.148 24.388 1.00 52.03 196 GLY A N 1
ATOM 1556 C CA . GLY A 1 196 ? -9.425 -11.152 24.879 1.00 52.03 196 GLY A CA 1
ATOM 1557 C C . GLY A 1 196 ? -8.870 -12.121 23.831 1.00 52.03 196 GLY A C 1
ATOM 1558 O O . GLY A 1 196 ? -7.942 -12.864 24.150 1.00 52.03 196 GLY A O 1
ATOM 1559 N N . PHE A 1 197 ? -9.346 -12.100 22.579 1.00 45.75 197 PHE A N 1
ATOM 1560 C CA . PHE A 1 197 ? -8.704 -12.839 21.479 1.00 45.75 197 PHE A CA 1
ATOM 1561 C C . PHE A 1 197 ? -7.430 -12.114 21.007 1.00 45.75 197 PHE A C 1
ATOM 1563 O O . PHE A 1 197 ? -7.352 -11.550 19.919 1.00 45.75 197 PHE A O 1
ATOM 1570 N N . ALA A 1 198 ? -6.415 -12.077 21.870 1.00 42.31 198 ALA A N 1
ATOM 1571 C CA . ALA A 1 198 ? -5.070 -11.722 21.453 1.00 42.31 198 ALA A CA 1
ATOM 1572 C C . ALA A 1 198 ? -4.552 -12.837 20.536 1.00 42.31 198 ALA A C 1
ATOM 1574 O O . ALA A 1 198 ? -4.470 -14.001 20.941 1.00 42.31 198 ALA A O 1
ATOM 1575 N N . TYR A 1 199 ? -4.206 -12.481 19.298 1.00 39.72 199 TYR A N 1
ATOM 1576 C CA . TYR A 1 199 ? -3.442 -13.338 18.402 1.00 39.72 199 TYR A CA 1
ATOM 1577 C C . TYR A 1 199 ? -2.192 -13.820 19.150 1.00 39.72 199 TYR A C 1
ATOM 1579 O O . TYR A 1 199 ? -1.315 -13.023 19.491 1.00 39.72 199 TYR A O 1
ATOM 1587 N N . ARG A 1 200 ? -2.130 -15.122 19.453 1.00 37.50 200 ARG A N 1
ATOM 1588 C CA . ARG A 1 200 ? -0.917 -15.754 19.969 1.00 37.50 200 ARG A CA 1
ATOM 1589 C C . ARG A 1 200 ? 0.101 -15.715 18.838 1.00 37.50 200 ARG A C 1
ATOM 1591 O O . ARG A 1 200 ? 0.078 -16.575 17.961 1.00 37.50 200 ARG A O 1
ATOM 1598 N N . SER A 1 201 ? 0.991 -14.724 18.856 1.00 37.25 201 SER A N 1
ATOM 1599 C CA . SER A 1 201 ? 2.258 -14.878 18.158 1.00 37.25 201 SER A CA 1
ATOM 1600 C C . SER A 1 201 ? 2.894 -16.161 18.687 1.00 37.25 201 SER A C 1
ATOM 1602 O O . SER A 1 201 ? 2.941 -16.425 19.892 1.00 37.25 201 SER A O 1
ATOM 1604 N N . SER A 1 202 ? 3.298 -17.026 17.770 1.00 42.62 202 SER A N 1
ATOM 1605 C CA . SER A 1 202 ? 4.105 -18.194 18.078 1.00 42.62 202 SER A CA 1
ATOM 1606 C C . SER A 1 202 ? 5.332 -17.755 18.887 1.00 42.62 202 SER A C 1
ATOM 1608 O O . SER A 1 202 ? 6.244 -17.149 18.331 1.00 42.62 202 SER A O 1
ATOM 1610 N N . GLY A 1 203 ? 5.333 -18.062 20.187 1.00 45.91 203 GLY A N 1
ATOM 1611 C CA . GLY A 1 203 ? 6.491 -17.945 21.075 1.00 45.91 203 GLY A CA 1
ATOM 1612 C C . GLY A 1 203 ? 6.547 -16.683 21.941 1.00 45.91 203 GLY A C 1
ATOM 1613 O O . GLY A 1 203 ? 7.375 -15.811 21.706 1.00 45.91 203 GLY A O 1
ATOM 1614 N N . ALA A 1 204 ? 5.758 -16.633 23.016 1.00 36.62 204 ALA A N 1
ATOM 1615 C CA . ALA A 1 204 ? 6.081 -15.816 24.188 1.00 36.62 204 ALA A CA 1
ATOM 1616 C C . ALA A 1 204 ? 5.664 -16.550 25.474 1.00 36.62 204 ALA A C 1
ATOM 1618 O O . ALA A 1 204 ? 4.565 -17.102 25.559 1.00 36.62 204 ALA A O 1
ATOM 1619 N N . ILE A 1 205 ? 6.580 -16.599 26.444 1.00 34.91 205 ILE A N 1
ATOM 1620 C CA . ILE A 1 205 ? 6.425 -17.272 27.741 1.00 34.91 205 ILE A CA 1
ATOM 1621 C C . ILE A 1 205 ? 5.398 -16.499 28.593 1.00 34.91 205 ILE A C 1
ATOM 1623 O O . ILE A 1 205 ? 5.439 -15.267 28.602 1.00 34.91 205 ILE A O 1
ATOM 1627 N N . PRO A 1 206 ? 4.475 -17.174 29.308 1.00 34.41 206 PRO A N 1
ATOM 1628 C CA . PRO A 1 206 ? 3.477 -16.504 30.139 1.00 34.41 206 PRO A CA 1
ATOM 1629 C C . PRO A 1 206 ? 4.105 -15.674 31.268 1.00 34.41 206 PRO A C 1
ATOM 1631 O O . PRO A 1 206 ? 5.020 -16.127 31.950 1.00 34.41 206 PRO A O 1
ATOM 1634 N N . VAL A 1 207 ? 3.524 -14.499 31.532 1.00 39.78 207 VAL A N 1
ATOM 1635 C CA . VAL A 1 207 ? 3.914 -13.546 32.597 1.00 39.78 207 VAL A CA 1
ATOM 1636 C C . VAL A 1 207 ? 3.814 -14.145 34.012 1.00 39.78 207 VAL A C 1
ATOM 1638 O O . VAL A 1 207 ? 4.348 -13.589 34.958 1.00 39.78 207 VAL A O 1
ATOM 1641 N N . SER A 1 208 ? 3.209 -15.325 34.175 1.00 31.78 208 SER A N 1
ATOM 1642 C CA . SER A 1 208 ? 3.211 -16.078 35.437 1.00 31.78 208 SER A CA 1
ATOM 1643 C C . SER A 1 208 ? 4.552 -16.756 35.768 1.00 31.78 208 SER A C 1
ATOM 1645 O O . SER A 1 208 ? 4.611 -17.550 36.703 1.00 31.78 208 SER A O 1
ATOM 1647 N N . GLN A 1 209 ? 5.598 -16.516 34.974 1.00 38.81 209 GLN A N 1
ATOM 1648 C CA . GLN A 1 209 ? 6.970 -16.972 35.223 1.00 38.81 209 GLN A CA 1
ATOM 1649 C C . GLN A 1 209 ? 7.980 -15.811 35.319 1.00 38.81 209 GLN A C 1
ATOM 1651 O O . GLN A 1 209 ? 9.174 -16.028 35.114 1.00 38.81 209 GLN A O 1
ATOM 1656 N N . LEU A 1 210 ? 7.507 -14.599 35.632 1.00 36.88 210 LEU A N 1
ATOM 1657 C CA . LEU A 1 210 ? 8.339 -13.495 36.124 1.00 36.88 210 LEU A CA 1
ATOM 1658 C C . LEU A 1 210 ? 8.161 -13.333 37.635 1.00 36.88 210 LEU A C 1
ATOM 1660 O O . LEU A 1 210 ? 6.998 -13.399 38.092 1.00 36.88 210 LEU A O 1
#

Sequence (210 aa):
MGPNRKPPVLSHHLKLEQGAVPDTWPDVTAFAEWYLSAGMPMMIPSDYEIFLSDDASAMCLFRKGQFQVELYMVYPGPLVPIHEHPDVEVIKYYSGTFDHIEGGRFVRQRKAEGRPVLKKGEAHGAGFQLQGEKGGFALFAFQHWAPDLKPCTVAARWKGKTVGPKQEALIRRFYPDAYVVEGYADVTRRMSDPEGFAYRSSGAIPVSQL

Organism: NCBI:txid1549638

Foldseek 3Di:
DDDDDDPDPPPPPPPQVDPDDDLDDPDLVRVVVCCVVSVNQFPFDPPWDWADDPFWIKIWRDDHQQKTKMKIFGAFQAAWAWKFQAQKKKWKWWPPQWADQDPNDTDGHDDRDTDPTQDHGRIDTPNGTPNVRGHTTMIIIIMGGHNPDDDDDSLLRIFFFHSADSSLVSVCVVQVQWDGDGRGTDSVDGPPDPPPPDPPDPDDDDPVVD

Radius of gyration: 20.97 Å; chains: 1; bounding box: 43×53×81 Å

Secondary structure (DSSP, 8-state):
-----PPP----------PPPPS--SSHHHHHHHHHHTT---B--TT--EEE-SSEEEEEEEEETTEEEEEEEEPSS-B--SEE-TTEEEEEEEE-SS-EEETTEEE--S---PPPPB-TT--B--SSB-TT-TT-EEEEEEEEE-TTSPP--TTTS-EEE-S-HHHHHHHHHH-TTEEEETTEEEEEEETTS-TT-----S----GGG-